Protein AF-0000000070956956 (afdb_homodimer)

Organism: NCBI:txid2509291

Solvent-accessible surface area (backbone atoms only — not comparable to full-atom values): 15746 Å² total; per-residue (Å²): 137,85,80,78,79,76,79,79,79,77,75,74,73,73,73,72,74,69,74,76,71,56,61,44,56,55,46,50,54,58,42,68,77,41,43,37,44,57,41,33,78,28,28,40,55,34,79,77,57,48,93,64,89,70,54,92,70,46,46,58,40,64,56,50,42,74,42,36,38,40,35,59,35,43,10,37,43,83,88,43,79,64,30,32,19,28,58,76,39,67,46,77,44,81,44,43,30,38,41,36,35,67,35,63,97,92,44,66,69,44,74,43,81,44,77,38,77,41,80,28,35,64,29,28,34,66,36,70,60,77,71,75,77,84,117,135,85,82,78,80,77,79,77,78,78,76,76,74,74,73,73,73,69,75,76,71,58,61,43,56,56,46,50,54,60,41,66,76,41,43,36,45,56,40,34,77,28,29,39,53,34,77,78,58,47,92,64,90,71,57,92,71,44,47,58,39,63,54,49,42,74,41,36,36,40,36,58,37,43,10,38,43,85,90,41,80,64,31,31,19,30,58,76,37,67,47,80,45,80,44,44,30,37,39,36,34,67,35,62,97,91,44,65,68,44,74,42,80,45,77,39,77,40,82,29,34,65,29,28,35,68,38,69,60,76,72,74,75,87,115

Radius of gyration: 30.21 Å; Cα contacts (8 Å, |Δi|>4): 491; chains: 2; bounding box: 53×115×100 Å

Sequence (270 aa):
MRAAHVLFLLATAAAASSAAVDPVYEHVRRLMNFRCSEPQQRAVPATQVVDRRLQTNQTLWPPVTVLRRCDGGSGCCLGNVANTCTAVATHNVTLYFDLVTPGGPGGRVKKEVINVEVQEDAACDCRPRAEPDAHMRAAHVLFLLATAAAASSAAVDPVYEHVRRLMNFRCSEPQQRAVPATQVVDRRLQTNQTLWPPVTVLRRCDGGSGCCLGNVANTCTAVATHNVTLYFDLVTPGGPGGRVKKEVINVEVQEDAACDCRPRAEPDAH

pLDDT: mean 84.99, std 18.0, range [27.94, 98.38]

Nearest PDB structures (foldseek):
  4qci-assembly1_D  TM=8.539E-01  e=2.316E-05  Homo sapiens
  3mjk-assembly1_B  TM=7.020E-01  e=2.861E-05  Homo sapiens
  3mjk-assembly3_X  TM=7.059E-01  e=2.861E-05  Homo sapiens
  3mjk-assembly1_A  TM=7.576E-01  e=6.665E-05  Homo sapiens
  3mjk-assembly3_Y  TM=6.854E-01  e=3.352E-05  Homo sapiens

Foldseek 3Di:
DDPPPPPPPPPPPPPPPPVPPPVVVVVVVVQVVFAQKWFDKDKAAPVVQAPDDDDPQKAKPPRIDIATAWWQPRGDDPPDPQWGKHFPDKDKDKDKIWIWHDDDVVDDIDIDIDITIGIGGGIIDIDGDDDPPPD/DDPPPPPPPPPPPPPPPPVPPPVVVVVVVVQVVFAQKWFDKDKAAPVVQAPDDDDPQKAKPPRIDIATAWWQPRGDDPPDPQWGKHAPDKDKDKDKIWIWHDDDVVDDIDIDIDITIGIGGGIIDIDGDPDPPPD

Secondary structure (DSSP, 8-state):
----------------------HHHHHHHHHHTTBS-S-EEEEEEHHHH--SPPPTT-EEESSEEEEEE--TTS-B--S-TTEEEEEEEEEEEEEEEEEEE--STTPPPEEEEEEEEEEEEEEEEEEE-------/----------------------HHHHHHHHHHTTBS-S-EEEEEEHHHH--SPPPTT-EEESSEEEEEE--TTS-B--S-TTEEEEEEEEEEEEEEEEEEE--STTPPPEEEEEEEEEEEEEEEEEEE-------

InterPro domains:
  IPR000072 PDGF/VEGF domain [PF00341] (54-126)
  IPR000072 PDGF/VEGF domain [PS50278] (55-131)
  IPR029034 Cystine-knot cytokine [G3DSA:2.10.90.10] (7-134)
  IPR029034 Cystine-knot cytokine [SSF57501] (28-132)

Structure (mmCIF, N/CA/C/O backbone):
data_AF-0000000070956956-model_v1
#
loop_
_entity.id
_entity.type
_entity.pdbx_description
1 polymer 'Platelet-derived growth factor (PDGF) family profile domain-containing protein'
#
loop_
_atom_site.group_PDB
_atom_site.id
_atom_site.type_symbol
_atom_site.label_atom_id
_atom_site.label_alt_id
_atom_site.label_comp_id
_atom_site.label_asym_id
_atom_si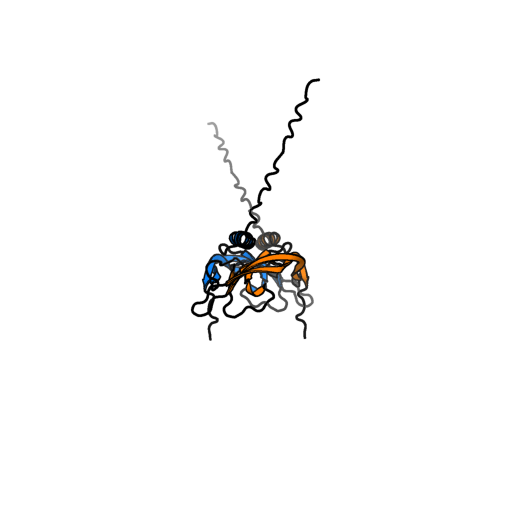te.label_entity_id
_atom_site.label_seq_id
_atom_site.pdbx_PDB_ins_code
_atom_site.Cartn_x
_atom_site.Cartn_y
_atom_site.Cartn_z
_atom_site.occupancy
_atom_site.B_iso_or_equiv
_atom_site.auth_seq_id
_atom_site.auth_comp_id
_atom_site.auth_asym_id
_atom_site.auth_atom_id
_atom_site.pdbx_PDB_model_num
ATOM 1 N N . MET A 1 1 ? 23.469 75.938 -27.766 1 35.88 1 MET A N 1
ATOM 2 C CA . MET A 1 1 ? 23.656 75.062 -26.609 1 35.88 1 MET A CA 1
ATOM 3 C C . MET A 1 1 ? 22.375 74.312 -26.25 1 35.88 1 MET A C 1
ATOM 5 O O . MET A 1 1 ? 21.453 74.938 -25.703 1 35.88 1 MET A O 1
ATOM 9 N N . ARG A 1 2 ? 21.906 73.25 -27.141 1 45.69 2 ARG A N 1
ATOM 10 C CA . ARG A 1 2 ? 20.688 72.438 -27.016 1 45.69 2 ARG A CA 1
ATOM 11 C C . ARG A 1 2 ? 20.766 71.5 -25.797 1 45.69 2 ARG A C 1
ATOM 13 O O . ARG A 1 2 ? 21.781 70.875 -25.594 1 45.69 2 ARG A O 1
ATOM 20 N N . ALA A 1 3 ? 20 71.875 -24.672 1 50.47 3 ALA A N 1
ATOM 21 C CA . ALA A 1 3 ? 19.828 71.125 -23.453 1 50.47 3 ALA A CA 1
ATOM 22 C C . ALA A 1 3 ? 19.219 69.75 -23.75 1 50.47 3 ALA A C 1
ATOM 24 O O . ALA A 1 3 ? 18.172 69.625 -24.391 1 50.47 3 ALA A O 1
ATOM 25 N N . ALA A 1 4 ? 20.141 68.688 -23.906 1 53.53 4 ALA A N 1
ATOM 26 C CA . ALA A 1 4 ? 19.75 67.312 -24.047 1 53.53 4 ALA A CA 1
ATOM 27 C C . ALA A 1 4 ? 18.969 66.812 -22.844 1 53.53 4 ALA A C 1
ATOM 29 O O . ALA A 1 4 ? 19.453 66.875 -21.703 1 53.53 4 ALA A O 1
ATOM 30 N N . HIS A 1 5 ? 17.594 67 -22.922 1 55.88 5 HIS A N 1
ATOM 31 C CA . HIS A 1 5 ? 16.75 66.375 -21.875 1 55.88 5 HIS A CA 1
ATOM 32 C C . HIS A 1 5 ? 16.953 64.875 -21.766 1 55.88 5 HIS A C 1
ATOM 34 O O . HIS A 1 5 ? 16.703 64.188 -22.734 1 55.88 5 HIS A O 1
ATOM 40 N N . VAL A 1 6 ? 17.938 64.438 -20.859 1 54.84 6 VAL A N 1
ATOM 41 C CA . VAL A 1 6 ? 18.078 63.031 -20.547 1 54.84 6 VAL A CA 1
ATOM 42 C C . VAL A 1 6 ? 16.844 62.531 -19.797 1 54.84 6 VAL A C 1
ATOM 44 O O . VAL A 1 6 ? 16.516 63.031 -18.734 1 54.84 6 VAL A O 1
ATOM 47 N N . LEU A 1 7 ? 15.844 62.031 -20.562 1 53.56 7 LEU A N 1
ATOM 48 C CA . LEU A 1 7 ? 14.695 61.375 -19.938 1 53.56 7 LEU A CA 1
ATOM 49 C C . LEU A 1 7 ? 15.125 60.156 -19.156 1 53.56 7 LEU A C 1
ATOM 51 O O . LEU A 1 7 ? 15.656 59.188 -19.719 1 53.56 7 LEU A O 1
ATOM 55 N N . PHE A 1 8 ? 15.375 60.375 -17.797 1 54.28 8 PHE A N 1
ATOM 56 C CA . PHE A 1 8 ? 15.633 59.219 -16.922 1 54.28 8 PHE A CA 1
ATOM 57 C C . PHE A 1 8 ? 14.383 58.344 -16.781 1 54.28 8 PHE A C 1
ATOM 59 O O . PHE A 1 8 ? 13.359 58.812 -16.266 1 54.28 8 PHE A O 1
ATOM 66 N N . LEU A 1 9 ? 14.266 57.344 -17.656 1 56.22 9 LEU A N 1
ATOM 67 C CA . LEU A 1 9 ? 13.211 56.344 -17.469 1 56.22 9 LEU A CA 1
ATOM 68 C C . LEU A 1 9 ? 13.43 55.562 -16.172 1 56.22 9 LEU A C 1
ATOM 70 O O . LEU A 1 9 ? 14.422 54.844 -16.031 1 56.22 9 LEU A O 1
ATOM 74 N N . LEU A 1 10 ? 12.852 56.031 -15.039 1 55.03 10 LEU A N 1
ATOM 75 C CA . LEU A 1 10 ? 12.82 55.219 -13.82 1 55.03 10 LEU A CA 1
ATOM 76 C C . LEU A 1 10 ? 11.977 53.969 -14.016 1 55.03 10 LEU A C 1
ATOM 78 O O . LEU A 1 10 ? 10.766 54.062 -14.25 1 55.03 10 LEU A O 1
ATOM 82 N N . ALA A 1 11 ? 12.562 52.875 -14.516 1 5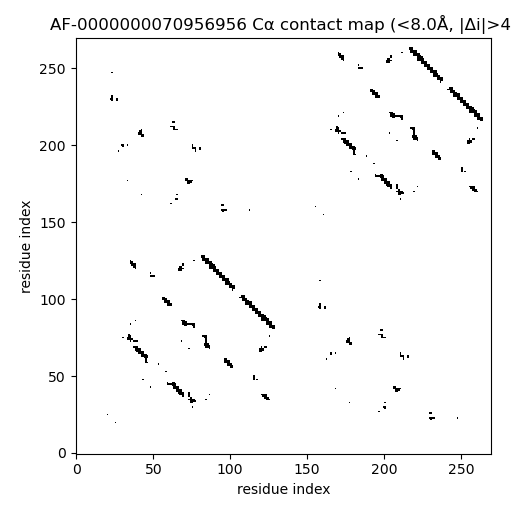4.5 11 ALA A N 1
ATOM 83 C CA . ALA A 1 11 ? 11.844 51.594 -14.5 1 54.5 11 ALA A CA 1
ATOM 84 C C . ALA A 1 11 ? 11.516 51.156 -13.07 1 54.5 11 ALA A C 1
ATOM 86 O O . ALA A 1 11 ? 12.414 50.906 -12.266 1 54.5 11 ALA A O 1
ATOM 87 N N . THR A 1 12 ? 10.43 51.594 -12.469 1 54.06 12 THR A N 1
ATOM 88 C CA . THR A 1 12 ? 9.984 51 -11.219 1 54.06 12 THR A CA 1
ATOM 89 C C . THR A 1 12 ? 9.859 49.469 -11.375 1 54.06 12 THR A C 1
ATOM 91 O O . THR A 1 12 ? 9.227 49 -12.32 1 54.06 12 THR A O 1
ATOM 94 N N . ALA A 1 13 ? 10.891 48.688 -11.086 1 50.59 13 ALA A N 1
ATOM 95 C CA . ALA A 1 13 ? 10.664 47.25 -10.969 1 50.59 13 ALA A CA 1
ATOM 96 C C . ALA A 1 13 ? 9.547 46.938 -9.977 1 50.59 13 ALA A C 1
ATOM 98 O O . ALA A 1 13 ? 9.609 47.375 -8.82 1 50.59 13 ALA A O 1
ATOM 99 N N . ALA A 1 14 ? 8.281 46.906 -10.383 1 49.72 14 ALA A N 1
ATOM 100 C CA . ALA A 1 14 ? 7.262 46.344 -9.492 1 49.72 14 ALA A CA 1
ATOM 101 C C . ALA A 1 14 ? 7.77 45.094 -8.797 1 49.72 14 ALA A C 1
ATOM 103 O O . ALA A 1 14 ? 8.211 44.125 -9.453 1 49.72 14 ALA A O 1
ATOM 104 N N . ALA A 1 15 ? 8.32 45.156 -7.578 1 52.09 15 ALA A N 1
ATOM 105 C CA . ALA A 1 15 ? 8.5 43.938 -6.801 1 52.09 15 ALA A CA 1
ATOM 106 C C . ALA A 1 15 ? 7.238 43.062 -6.832 1 52.09 15 ALA A C 1
ATOM 108 O O . ALA A 1 15 ? 6.148 43.531 -6.508 1 52.09 15 ALA A O 1
ATOM 109 N N . ALA A 1 16 ? 6.98 42.281 -7.879 1 48.03 16 ALA A N 1
ATOM 110 C CA . ALA A 1 16 ? 5.91 41.281 -7.75 1 48.03 16 ALA A CA 1
ATOM 111 C C . ALA A 1 16 ? 5.871 40.688 -6.34 1 48.03 16 ALA A C 1
ATOM 113 O O . ALA A 1 16 ? 6.891 40.219 -5.832 1 48.03 16 ALA A O 1
ATOM 114 N N . SER A 1 17 ? 5.238 41.375 -5.395 1 48.19 17 SER A N 1
ATOM 115 C CA . SER A 1 17 ? 4.961 40.656 -4.141 1 48.19 17 SER A CA 1
ATOM 116 C C . SER A 1 17 ? 4.594 39.219 -4.391 1 48.19 17 SER A C 1
ATOM 118 O O . SER A 1 17 ? 3.576 38.906 -5.023 1 48.19 17 SER A O 1
ATOM 120 N N . SER A 1 18 ? 5.398 38.344 -4.875 1 49.59 18 SER A N 1
ATOM 121 C CA . SER A 1 18 ? 5.047 36.938 -4.906 1 49.59 18 SER A CA 1
ATOM 122 C C . SER A 1 18 ? 4.184 36.562 -3.707 1 49.59 18 SER A C 1
ATOM 124 O O . SER A 1 18 ? 4.641 36.625 -2.562 1 49.59 18 SER A O 1
ATOM 126 N N . ALA A 1 19 ? 3.02 36.969 -3.533 1 53.44 19 ALA A N 1
ATOM 127 C CA . ALA A 1 19 ? 2.115 36.531 -2.475 1 53.44 19 ALA A CA 1
ATOM 128 C C . ALA A 1 19 ? 2.484 35.156 -1.981 1 53.44 19 ALA A C 1
ATOM 130 O O . ALA A 1 19 ? 2.607 34.219 -2.777 1 53.44 19 ALA A O 1
ATOM 131 N N . ALA A 1 20 ? 3.471 34.906 -1.091 1 62.97 20 ALA A N 1
ATOM 132 C CA . ALA A 1 20 ? 4.023 33.688 -0.522 1 62.97 20 ALA A CA 1
ATOM 133 C C . ALA A 1 20 ? 2.924 32.656 -0.255 1 62.97 20 ALA A C 1
ATOM 135 O O . ALA A 1 20 ? 1.935 32.969 0.417 1 62.97 20 ALA A O 1
ATOM 136 N N . VAL A 1 21 ? 2.477 31.891 -1.219 1 73.88 21 VAL A N 1
ATOM 137 C CA . VAL A 1 21 ? 1.505 30.812 -1.076 1 73.88 21 VAL A CA 1
ATOM 138 C C . VAL A 1 21 ? 1.692 30.109 0.274 1 73.88 21 VAL A C 1
ATOM 140 O O . VAL A 1 21 ? 2.822 29.844 0.689 1 73.88 21 VAL A O 1
ATOM 143 N N . ASP A 1 22 ? 0.681 30.141 1.15 1 90.38 22 ASP A N 1
ATOM 144 C CA . ASP A 1 22 ? 0.629 29.422 2.418 1 90.38 22 ASP A CA 1
ATOM 145 C C . ASP A 1 22 ? 1.129 28 2.256 1 90.38 22 ASP A C 1
ATOM 147 O O . ASP A 1 22 ? 0.53 27.203 1.528 1 90.38 22 ASP A O 1
ATOM 151 N N . PRO A 1 23 ? 2.387 27.719 2.715 1 94.44 23 PRO A N 1
ATOM 152 C CA . PRO A 1 23 ? 2.975 26.391 2.539 1 94.44 23 PRO A CA 1
ATOM 153 C C . PRO A 1 23 ? 2.035 25.266 2.975 1 94.44 23 PRO A C 1
ATOM 155 O O . PRO A 1 23 ? 2.094 24.156 2.43 1 94.44 23 PRO A O 1
ATOM 158 N N . VAL A 1 24 ? 1.183 25.484 3.939 1 96.19 24 VAL A N 1
ATOM 159 C CA . VAL A 1 24 ? 0.225 24.469 4.371 1 96.19 24 VAL A CA 1
ATOM 160 C C . VAL A 1 24 ? -0.817 24.25 3.279 1 96.19 24 VAL A C 1
ATOM 162 O O . VAL A 1 24 ? -1.238 23.109 3.039 1 96.19 24 VAL A O 1
ATOM 165 N N . TYR A 1 25 ? -1.233 25.312 2.668 1 94.5 25 TYR A N 1
ATOM 166 C CA . TYR A 1 25 ? -2.189 25.203 1.572 1 94.5 25 TYR A CA 1
ATOM 167 C C . TYR A 1 25 ? -1.622 24.359 0.439 1 94.5 25 TYR A C 1
ATOM 169 O O . TYR A 1 25 ? -2.324 23.516 -0.133 1 94.5 25 TYR A O 1
ATOM 177 N N . GLU A 1 26 ? -0.439 24.562 0.108 1 94.56 26 GLU A N 1
ATOM 178 C CA . GLU A 1 26 ? 0.203 23.766 -0.93 1 94.56 26 GLU A CA 1
ATOM 179 C C . GLU A 1 26 ? 0.252 22.281 -0.539 1 94.56 26 GLU A C 1
ATOM 181 O O . GLU A 1 26 ? 0.035 21.406 -1.378 1 94.56 26 GLU A O 1
ATOM 186 N N . HIS A 1 27 ? 0.544 22.062 0.685 1 95.94 27 HIS A N 1
ATOM 187 C CA . HIS A 1 27 ? 0.539 20.688 1.193 1 95.94 27 HIS A CA 1
ATOM 188 C C . HIS A 1 27 ? -0.837 20.047 1.039 1 95.94 27 HIS A C 1
ATOM 190 O O . HIS A 1 27 ? -0.954 18.938 0.523 1 95.94 27 HIS A O 1
ATOM 196 N N . VAL A 1 28 ? -1.874 20.734 1.374 1 95.12 28 VAL A N 1
ATOM 197 C CA . VAL A 1 28 ? -3.242 20.234 1.299 1 95.12 28 VAL A CA 1
ATOM 198 C C . VAL A 1 28 ? -3.609 19.953 -0.156 1 95.12 28 VAL A C 1
ATOM 200 O O . VAL A 1 28 ? -4.258 18.953 -0.457 1 95.12 28 VAL A O 1
ATOM 203 N N . ARG A 1 29 ? -3.152 20.781 -1 1 94.06 29 ARG A N 1
ATOM 204 C CA . ARG A 1 29 ? -3.426 20.594 -2.42 1 94.06 29 ARG A CA 1
ATOM 205 C C . ARG A 1 29 ? -2.836 19.281 -2.916 1 94.06 29 ARG A C 1
ATOM 207 O O . ARG A 1 29 ? -3.477 18.562 -3.686 1 94.06 29 ARG A O 1
ATOM 214 N N . ARG A 1 30 ? -1.691 18.938 -2.479 1 92.81 30 ARG A N 1
ATOM 215 C CA . ARG A 1 30 ? -1.061 17.672 -2.834 1 92.81 30 ARG A CA 1
ATOM 216 C C . ARG A 1 30 ? -1.879 16.5 -2.324 1 92.81 30 ARG A C 1
ATOM 218 O O . ARG A 1 30 ? -2.047 15.5 -3.031 1 92.81 30 ARG A O 1
ATOM 225 N N . LEU A 1 31 ? -2.424 16.672 -1.163 1 95.81 31 LEU A N 1
ATOM 226 C CA . LEU A 1 31 ? -3.197 15.602 -0.553 1 95.81 31 LEU A CA 1
ATOM 227 C C . LEU A 1 31 ? -4.516 15.391 -1.291 1 95.81 31 LEU A C 1
ATOM 229 O O . LEU A 1 31 ? -5.023 14.273 -1.361 1 95.81 31 LEU A O 1
ATOM 233 N N . MET A 1 32 ? -5.027 16.5 -1.819 1 94.81 32 MET A N 1
ATOM 234 C CA . MET A 1 32 ? -6.305 16.438 -2.529 1 94.81 32 MET A CA 1
ATOM 235 C C . MET A 1 32 ? -6.199 15.531 -3.752 1 94.81 32 MET A C 1
ATOM 237 O O . MET A 1 32 ? -7.207 15 -4.219 1 94.81 32 MET A O 1
ATOM 241 N N . ASN A 1 33 ? -5.004 15.305 -4.203 1 94.88 33 ASN A N 1
ATOM 242 C CA . ASN A 1 33 ? -4.77 14.453 -5.359 1 94.88 33 ASN A CA 1
ATOM 243 C C . ASN A 1 33 ? -4.59 12.992 -4.953 1 94.88 33 ASN A C 1
ATOM 245 O O . ASN A 1 33 ? -4.418 12.125 -5.809 1 94.88 33 ASN A O 1
ATOM 249 N N . PHE A 1 34 ? -4.625 12.727 -3.627 1 97.31 34 PHE A N 1
ATOM 250 C CA . PHE A 1 34 ? -4.465 11.375 -3.123 1 97.31 34 PHE A CA 1
ATOM 251 C C . PHE A 1 34 ? -5.512 11.062 -2.061 1 97.31 34 PHE A C 1
ATOM 253 O O . PHE A 1 34 ? -5.18 10.539 -0.991 1 97.31 34 PHE A O 1
ATOM 260 N N . ARG A 1 35 ? -6.695 11.461 -2.344 1 96.31 35 ARG A N 1
ATOM 261 C CA . ARG A 1 35 ? -7.82 11.148 -1.471 1 96.31 35 ARG A CA 1
ATOM 262 C C . ARG A 1 35 ? -8.258 9.695 -1.626 1 96.31 35 ARG A C 1
ATOM 264 O O . ARG A 1 35 ? -8.031 9.086 -2.674 1 96.31 35 ARG A O 1
ATOM 271 N N . CYS A 1 36 ? -8.859 9.18 -0.625 1 97.31 36 CYS A N 1
ATOM 272 C CA . CYS A 1 36 ? -9.422 7.832 -0.648 1 97.31 36 CYS A CA 1
ATOM 273 C C . CYS A 1 36 ? -10.578 7.742 -1.636 1 97.31 36 CYS A C 1
ATOM 275 O O . CYS A 1 36 ? -11.625 8.375 -1.438 1 97.31 36 CYS A O 1
ATOM 277 N N . SER A 1 37 ? -10.391 6.988 -2.709 1 94.5 37 SER A N 1
ATOM 278 C CA . SER A 1 37 ? -11.445 6.812 -3.701 1 94.5 37 SER A CA 1
ATOM 279 C C . SER A 1 37 ? -11.336 5.457 -4.395 1 94.5 37 SER A C 1
ATOM 281 O O . SER A 1 37 ? -12.281 4.66 -4.363 1 94.5 37 SER A O 1
ATOM 283 N N . GLU A 1 38 ? -10.133 5.184 -4.922 1 96.5 38 GLU A N 1
ATOM 284 C CA . GLU A 1 38 ? -9.922 3.957 -5.684 1 96.5 38 GLU A CA 1
ATOM 285 C C . GLU A 1 38 ? -8.945 3.023 -4.969 1 96.5 38 GLU A C 1
ATOM 287 O O . GLU A 1 38 ? -8.016 3.479 -4.305 1 96.5 38 GLU A O 1
ATOM 292 N N . PRO A 1 39 ? -9.211 1.72 -5.188 1 98.38 39 PRO A N 1
ATOM 293 C CA . PRO A 1 39 ? -8.227 0.781 -4.633 1 98.38 39 PRO A CA 1
ATOM 294 C C . PRO A 1 39 ? -6.848 0.932 -5.262 1 98.38 39 PRO A C 1
ATOM 296 O O . PRO A 1 39 ? -6.723 1.418 -6.387 1 98.38 39 PRO A O 1
ATOM 299 N N . GLN A 1 40 ? -5.867 0.585 -4.527 1 97.88 40 GLN A N 1
ATOM 300 C CA . GLN A 1 40 ? -4.492 0.583 -5.023 1 97.88 40 GLN A CA 1
ATOM 301 C C . GLN A 1 40 ? -4 -0.84 -5.27 1 97.88 40 GLN A C 1
ATOM 303 O O . GLN A 1 40 ? -4.395 -1.771 -4.562 1 97.88 40 GLN A O 1
ATOM 308 N N . GLN A 1 41 ? -3.123 -0.966 -6.281 1 97.56 41 GLN A N 1
ATOM 309 C CA . GLN A 1 41 ? -2.475 -2.256 -6.492 1 97.56 41 GLN A CA 1
ATOM 310 C C . GLN A 1 41 ? -1.515 -2.584 -5.355 1 97.56 41 GLN A C 1
ATOM 312 O O . GLN A 1 41 ? -0.767 -1.717 -4.895 1 97.56 41 GLN A O 1
ATOM 317 N N . ARG A 1 42 ? -1.601 -3.809 -4.848 1 97.88 42 ARG A N 1
ATOM 318 C CA . ARG A 1 42 ? -0.717 -4.324 -3.807 1 97.88 42 ARG A CA 1
ATOM 319 C C . ARG A 1 42 ? -0.177 -5.703 -4.18 1 97.88 42 ARG A C 1
ATOM 321 O O . ARG A 1 42 ? -0.926 -6.562 -4.645 1 97.88 42 ARG A O 1
ATOM 328 N N . ALA A 1 43 ? 1.069 -5.816 -4.012 1 97.06 43 ALA A N 1
ATOM 329 C CA . ALA A 1 43 ? 1.644 -7.156 -4.125 1 97.06 43 ALA A CA 1
ATOM 330 C C . ALA A 1 43 ? 1.271 -8.016 -2.922 1 97.06 43 ALA A C 1
ATOM 332 O O . ALA A 1 43 ? 1.402 -7.582 -1.776 1 97.06 43 ALA A O 1
ATOM 333 N N . VAL A 1 44 ? 0.881 -9.219 -3.172 1 96.12 44 VAL A N 1
ATOM 334 C CA . VAL A 1 44 ? 0.452 -10.156 -2.135 1 96.12 44 VAL A CA 1
ATOM 335 C C . VAL A 1 44 ? 1.088 -11.523 -2.373 1 96.12 44 VAL A C 1
ATOM 337 O O . VAL A 1 44 ? 1.02 -12.062 -3.48 1 96.12 44 VAL A O 1
ATOM 340 N N . PRO A 1 45 ? 1.719 -12.039 -1.297 1 94.25 45 PRO A N 1
ATOM 341 C CA . PRO A 1 45 ? 2.26 -13.391 -1.479 1 94.25 45 PRO A CA 1
ATOM 342 C C . PRO A 1 45 ? 1.196 -14.398 -1.91 1 94.25 45 PRO A C 1
ATOM 344 O O . PRO A 1 45 ? 0.09 -14.406 -1.364 1 94.25 45 PRO A O 1
ATOM 347 N N . ALA A 1 46 ? 1.533 -15.234 -2.828 1 95.31 46 ALA A N 1
ATOM 348 C CA . ALA A 1 46 ? 0.608 -16.25 -3.342 1 95.31 46 ALA A CA 1
ATOM 349 C C . ALA A 1 46 ? 0.099 -17.141 -2.219 1 95.31 46 ALA A C 1
ATOM 351 O O . ALA A 1 46 ? -1.064 -17.547 -2.219 1 95.31 46 ALA A O 1
ATOM 352 N N . THR A 1 47 ? 0.938 -17.375 -1.238 1 93 47 THR A N 1
ATOM 353 C CA . THR A 1 47 ? 0.579 -18.281 -0.149 1 93 47 THR A CA 1
ATOM 354 C C . THR A 1 47 ? -0.551 -17.688 0.69 1 93 47 THR A C 1
ATOM 356 O O . THR A 1 47 ? -1.243 -18.406 1.407 1 93 47 THR A O 1
ATOM 359 N N . GLN A 1 48 ? -0.714 -16.438 0.615 1 93.12 48 GLN A N 1
ATOM 360 C CA . GLN A 1 48 ? -1.759 -15.773 1.394 1 93.12 48 GLN A CA 1
ATOM 361 C C . GLN A 1 48 ? -3.109 -15.859 0.686 1 93.12 48 GLN A C 1
ATOM 363 O O . GLN A 1 48 ? -4.152 -15.617 1.296 1 93.12 48 GLN A O 1
ATOM 368 N N . VAL A 1 49 ? -3.086 -16.141 -0.592 1 94.69 49 VAL A N 1
ATOM 369 C CA . VAL A 1 49 ? -4.355 -16.078 -1.312 1 94.69 49 VAL A CA 1
ATOM 370 C C . VAL A 1 49 ? -4.82 -17.5 -1.639 1 94.69 49 VAL A C 1
ATOM 372 O O . VAL A 1 49 ? -5.996 -17.719 -1.947 1 94.69 49 VAL A O 1
ATOM 375 N N . VAL A 1 50 ? -3.975 -18.438 -1.567 1 92.56 50 VAL A N 1
ATOM 376 C CA . VAL A 1 50 ? -4.348 -19.812 -1.857 1 92.56 50 VAL A CA 1
ATOM 377 C C . VAL A 1 50 ? -5.074 -20.422 -0.658 1 92.56 50 VAL A C 1
ATOM 379 O O . VAL A 1 50 ? -4.598 -20.328 0.476 1 92.56 50 VAL A O 1
ATOM 382 N N . ASP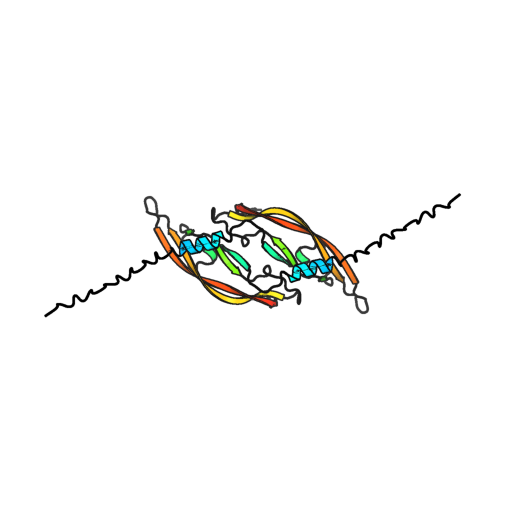 A 1 51 ? -6.27 -20.969 -0.834 1 82.25 51 ASP A N 1
ATOM 383 C CA . ASP A 1 51 ? -7.203 -21.422 0.193 1 82.25 51 ASP A CA 1
ATOM 384 C C . ASP A 1 51 ? -6.84 -22.828 0.685 1 82.25 51 ASP A C 1
ATOM 386 O O . ASP A 1 51 ? -7.594 -23.438 1.449 1 82.25 51 ASP A O 1
ATOM 390 N N . ARG A 1 52 ? -5.773 -23.406 0.306 1 78.88 52 ARG A N 1
ATOM 391 C CA . ARG A 1 52 ? -5.422 -24.75 0.771 1 78.88 52 ARG A CA 1
ATOM 392 C C . ARG A 1 52 ? -4.047 -24.75 1.436 1 78.88 52 ARG A C 1
ATOM 394 O O . ARG A 1 52 ? -3.24 -23.844 1.209 1 78.88 52 ARG A O 1
ATOM 401 N N . ARG A 1 53 ? -3.936 -25.688 2.414 1 83.88 53 ARG A N 1
ATOM 402 C CA . ARG A 1 53 ? -2.635 -25.906 3.041 1 83.88 53 ARG A CA 1
ATOM 403 C C . ARG A 1 53 ? -1.652 -26.547 2.068 1 83.88 53 ARG A C 1
ATOM 405 O O . ARG A 1 53 ? -1.964 -27.562 1.449 1 83.88 53 ARG A O 1
ATOM 412 N N . LEU A 1 54 ? -0.593 -25.859 1.874 1 86.88 54 LEU A N 1
ATOM 413 C CA . LEU A 1 54 ? 0.466 -26.391 1.023 1 86.88 54 LEU A CA 1
ATOM 414 C C . LEU A 1 54 ? 1.418 -27.266 1.828 1 86.88 54 LEU A C 1
ATOM 416 O O . LEU A 1 54 ? 1.723 -26.969 2.984 1 86.88 54 LEU A O 1
ATOM 420 N N . GLN A 1 55 ? 1.771 -28.328 1.23 1 85.31 55 GLN A N 1
ATOM 421 C CA . GLN A 1 55 ? 2.85 -29.109 1.835 1 85.31 55 GLN A CA 1
ATOM 422 C C . GLN A 1 55 ? 4.152 -28.312 1.858 1 85.31 55 GLN A C 1
ATOM 424 O O . GLN A 1 55 ? 4.328 -27.375 1.074 1 85.31 55 GLN A O 1
ATOM 429 N N . THR A 1 56 ? 5.012 -28.641 2.832 1 83.38 56 THR A N 1
ATOM 430 C CA . THR A 1 56 ? 6.242 -27.875 3.061 1 83.38 56 THR A CA 1
ATOM 431 C C . THR A 1 56 ? 7.102 -27.844 1.801 1 83.38 56 THR A C 1
ATOM 433 O O . THR A 1 56 ? 7.805 -26.875 1.546 1 83.38 56 THR A O 1
ATOM 436 N N . ASN A 1 57 ? 7.008 -28.922 0.974 1 86.88 57 ASN A N 1
ATOM 437 C CA . ASN A 1 57 ? 7.883 -29 -0.189 1 86.88 57 ASN A CA 1
ATOM 438 C C . ASN A 1 57 ? 7.211 -28.453 -1.441 1 86.88 57 ASN A C 1
ATOM 440 O O . ASN A 1 57 ? 7.801 -28.453 -2.523 1 86.88 57 ASN A O 1
ATOM 444 N N . GLN A 1 58 ? 5.945 -28.047 -1.293 1 91.06 58 GLN A N 1
ATOM 445 C CA . GLN A 1 58 ? 5.238 -27.5 -2.445 1 91.06 58 GLN A CA 1
ATOM 446 C C . GLN A 1 58 ? 5.484 -26 -2.582 1 91.06 58 GLN A C 1
ATOM 448 O O . GLN A 1 58 ? 5.559 -25.281 -1.58 1 91.06 58 GLN A O 1
ATOM 453 N N . THR A 1 59 ? 5.594 -25.578 -3.871 1 91.06 59 THR A N 1
ATOM 454 C CA . THR A 1 59 ? 5.766 -24.156 -4.145 1 91.06 59 THR A CA 1
ATOM 455 C C . THR A 1 59 ? 4.762 -23.688 -5.191 1 91.06 59 THR A C 1
ATOM 457 O O . THR A 1 59 ? 4.25 -24.484 -5.973 1 91.06 59 THR A O 1
ATOM 460 N N . LEU A 1 60 ? 4.539 -22.438 -5.16 1 94.06 60 LEU A N 1
ATOM 461 C CA . LEU A 1 60 ? 3.645 -21.812 -6.129 1 94.06 60 LEU A CA 1
ATOM 462 C C . LEU A 1 60 ? 4.422 -20.922 -7.09 1 94.06 60 LEU A C 1
ATOM 464 O O . LEU A 1 60 ? 5.363 -20.234 -6.684 1 94.06 60 LEU A O 1
ATOM 468 N N . TRP A 1 61 ? 3.906 -20.984 -8.312 1 93.44 61 TRP A N 1
ATOM 469 C CA . TRP A 1 61 ? 4.387 -20.016 -9.289 1 93.44 61 TRP A CA 1
ATOM 470 C C . TRP A 1 61 ? 3.217 -19.328 -10 1 93.44 61 TRP A C 1
ATOM 472 O O . TRP A 1 61 ? 2.365 -20.016 -10.586 1 93.44 61 TRP A O 1
ATOM 482 N N . PRO A 1 62 ? 3.195 -18.016 -10.156 1 95.06 62 PRO A N 1
ATOM 483 C CA . PRO A 1 62 ? 4.113 -17.062 -9.516 1 95.06 62 PRO A CA 1
ATOM 484 C C . PRO A 1 62 ? 3.971 -17.047 -8 1 95.06 62 PRO A C 1
ATOM 486 O O . PRO A 1 62 ? 2.914 -17.391 -7.469 1 95.06 62 PRO A O 1
ATOM 489 N N . PRO A 1 63 ? 5.113 -16.625 -7.277 1 93.56 63 PRO A N 1
ATOM 490 C CA . PRO A 1 63 ? 5.086 -16.656 -5.812 1 93.56 63 PRO A CA 1
ATOM 491 C C . PRO A 1 63 ? 4.375 -15.438 -5.219 1 93.56 63 PRO A C 1
ATOM 493 O O . PRO A 1 63 ? 4.195 -15.352 -4 1 93.56 63 PRO A O 1
ATOM 496 N N . VAL A 1 64 ? 4.082 -14.531 -6.039 1 95.69 64 VAL A N 1
ATOM 497 C CA . VAL A 1 64 ? 3.408 -13.297 -5.648 1 95.69 64 VAL A CA 1
ATOM 498 C C . VAL A 1 64 ? 2.299 -12.977 -6.648 1 95.69 64 VAL A C 1
ATOM 500 O O . VAL A 1 64 ? 2.338 -13.422 -7.797 1 95.69 64 VAL A O 1
ATOM 503 N N . THR A 1 65 ? 1.326 -12.281 -6.195 1 96.31 65 THR A N 1
ATOM 504 C CA . THR A 1 65 ? 0.276 -11.766 -7.066 1 96.31 65 THR A CA 1
ATOM 505 C C . THR A 1 65 ? -0.012 -10.297 -6.762 1 96.31 65 THR A C 1
ATOM 507 O O . THR A 1 65 ? 0.575 -9.727 -5.844 1 96.31 65 THR A O 1
ATOM 510 N N . VAL A 1 66 ? -0.811 -9.695 -7.625 1 97.19 66 VAL A N 1
ATOM 511 C CA . VAL A 1 66 ? -1.184 -8.297 -7.434 1 97.19 66 VAL A CA 1
ATOM 512 C C .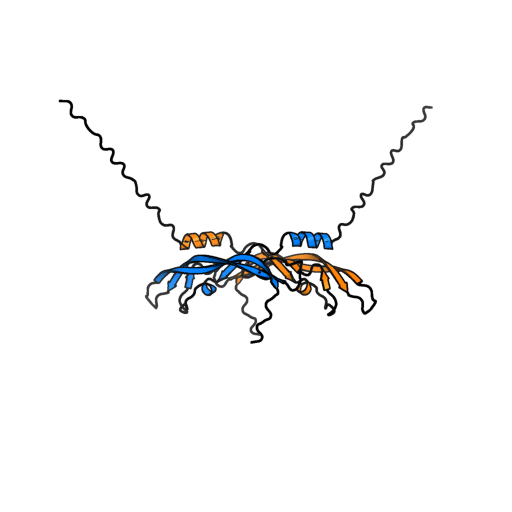 VAL A 1 66 ? -2.703 -8.172 -7.336 1 97.19 66 VAL A C 1
ATOM 514 O O . VAL A 1 66 ? -3.432 -8.727 -8.164 1 97.19 66 VAL A O 1
ATOM 517 N N . LEU A 1 67 ? -3.123 -7.551 -6.281 1 97.81 67 LEU A N 1
ATOM 518 C CA . LEU A 1 67 ? -4.547 -7.332 -6.059 1 97.81 67 LEU A CA 1
ATOM 519 C C . LEU A 1 67 ? -4.84 -5.859 -5.797 1 97.81 67 LEU A C 1
ATOM 521 O O . LEU A 1 67 ? -3.986 -5.137 -5.273 1 97.81 67 LEU A O 1
ATOM 525 N N . ARG A 1 68 ? -6.035 -5.422 -6.184 1 98.19 68 ARG A N 1
ATOM 526 C CA . ARG A 1 68 ? -6.516 -4.102 -5.797 1 98.19 68 ARG A CA 1
ATOM 527 C C . ARG A 1 68 ? -7.027 -4.102 -4.359 1 98.19 68 ARG A C 1
ATOM 529 O O . ARG A 1 68 ? -7.871 -4.922 -3.996 1 98.19 68 ARG A O 1
ATOM 536 N N . ARG A 1 69 ? -6.516 -3.131 -3.539 1 98.25 69 ARG A N 1
ATOM 537 C CA . ARG A 1 69 ? -6.871 -3.109 -2.123 1 98.25 69 ARG A CA 1
ATOM 538 C C . ARG A 1 69 ? -7.109 -1.685 -1.64 1 98.25 69 ARG A C 1
ATOM 540 O O . ARG A 1 69 ? -6.531 -0.736 -2.174 1 98.25 69 ARG A O 1
ATOM 547 N N . CYS A 1 70 ? -7.98 -1.603 -0.712 1 98.38 70 CYS A N 1
ATOM 548 C CA . CYS A 1 70 ? -8.188 -0.39 0.073 1 98.38 70 CYS A CA 1
ATOM 549 C C . CYS A 1 70 ? -7.668 -0.569 1.495 1 98.38 70 CYS A C 1
ATOM 551 O O . CYS A 1 70 ? -8.07 -1.499 2.195 1 98.38 70 CYS A O 1
ATOM 553 N N . ASP A 1 71 ? -6.762 0.252 1.879 1 96.19 71 ASP A N 1
ATOM 554 C CA . ASP A 1 71 ? -6.277 0.23 3.256 1 96.19 71 ASP A CA 1
ATOM 555 C C . ASP A 1 71 ? -5.883 1.63 3.723 1 96.19 71 ASP A C 1
ATOM 557 O O . ASP A 1 71 ? -6.109 2.613 3.014 1 96.19 71 ASP A O 1
ATOM 561 N N . GLY A 1 72 ? -5.453 1.785 4.895 1 94.5 72 GLY A N 1
ATOM 562 C CA . GLY A 1 72 ? -5.137 3.076 5.484 1 94.5 72 GLY A CA 1
ATOM 563 C C . GLY A 1 72 ? -4.148 3.881 4.66 1 94.5 72 GLY A C 1
ATOM 564 O O . GLY A 1 72 ? -4.102 5.109 4.762 1 94.5 72 GLY A O 1
ATOM 565 N N . GLY A 1 73 ? -3.391 3.217 3.867 1 96.62 73 GLY A N 1
ATOM 566 C CA . GLY A 1 73 ? -2.393 3.885 3.045 1 96.62 73 GLY A CA 1
ATOM 567 C C . GLY A 1 73 ? -2.881 4.184 1.641 1 96.62 73 GLY A C 1
ATOM 568 O O . GLY A 1 73 ? -2.193 4.852 0.867 1 96.62 73 GLY A O 1
ATOM 569 N N . SER A 1 74 ? -4.082 3.77 1.314 1 97.5 74 SER A N 1
ATOM 570 C CA . SER A 1 74 ? -4.539 3.828 -0.071 1 97.5 74 SER A CA 1
ATOM 571 C C . SER A 1 74 ? -5.098 5.207 -0.41 1 97.5 74 SER A C 1
ATOM 573 O O . SER A 1 74 ? -5.41 5.484 -1.569 1 97.5 74 SER A O 1
ATOM 575 N N . GLY A 1 75 ? -5.258 6.074 0.576 1 97.12 75 GLY A N 1
ATOM 576 C CA . GLY A 1 75 ? -5.742 7.422 0.337 1 97.12 75 GLY A CA 1
ATOM 577 C C . GLY A 1 75 ? -6.008 8.195 1.614 1 97.12 75 GLY A C 1
ATOM 578 O O . GLY A 1 75 ? -6.109 7.605 2.693 1 97.12 75 GLY A O 1
ATOM 579 N N . CYS A 1 76 ? -6.098 9.461 1.495 1 96.81 76 CYS A N 1
ATOM 580 C CA . CYS A 1 76 ? -6.289 10.336 2.646 1 96.81 76 CYS A CA 1
ATOM 581 C C . CYS A 1 76 ? -7.77 10.586 2.898 1 96.81 76 CYS A C 1
ATOM 583 O O . CYS A 1 76 ? -8.531 10.82 1.959 1 96.81 76 CYS A O 1
ATOM 585 N N . CYS A 1 77 ? -8.133 10.484 4.094 1 95.38 77 CYS A N 1
ATOM 586 C CA . CYS A 1 77 ? -9.43 10.945 4.578 1 95.38 77 CYS A CA 1
ATOM 587 C C . CYS A 1 77 ? -9.305 12.273 5.312 1 95.38 77 CYS A C 1
ATOM 589 O O . CYS A 1 77 ? -9.094 12.297 6.527 1 95.38 77 CYS A O 1
ATOM 591 N N . LEU A 1 78 ? -9.477 13.383 4.641 1 91.06 78 LEU A N 1
ATOM 592 C CA . LEU A 1 78 ? -9.164 14.703 5.172 1 91.06 78 LEU A CA 1
ATOM 593 C C . LEU A 1 78 ? -10.328 15.258 5.98 1 91.06 78 LEU A C 1
ATOM 595 O O . LEU A 1 78 ? -10.148 16.125 6.832 1 91.06 78 LEU A O 1
ATOM 599 N N . GLY A 1 79 ? -11.516 14.75 5.781 1 83.12 79 GLY A N 1
ATOM 600 C CA . GLY A 1 79 ? -12.711 15.305 6.402 1 83.12 79 GLY A CA 1
ATOM 601 C C . GLY A 1 79 ? -12.844 14.938 7.871 1 83.12 79 GLY A C 1
ATOM 602 O O . GLY A 1 79 ? -13.266 15.758 8.688 1 83.12 79 GLY A O 1
ATOM 603 N N . ASN A 1 80 ? -12.531 13.758 8.203 1 83 80 ASN A N 1
ATOM 604 C CA . ASN A 1 80 ? -12.633 13.242 9.562 1 83 80 ASN A CA 1
ATOM 605 C C . ASN A 1 80 ? -11.445 12.352 9.922 1 83 80 ASN A C 1
ATOM 607 O O . ASN A 1 80 ? -11.305 11.25 9.391 1 83 80 ASN A O 1
ATOM 611 N N . VAL A 1 81 ? -10.711 12.758 10.938 1 81.94 81 VAL A N 1
ATOM 612 C CA . VAL A 1 81 ? -9.477 12.086 11.32 1 81.94 81 VAL A CA 1
ATOM 613 C C . VAL A 1 81 ? -9.789 10.68 11.836 1 81.94 81 VAL A C 1
ATOM 615 O O . VAL A 1 81 ? -8.914 9.805 11.852 1 81.94 81 VAL A O 1
ATOM 618 N N . ALA A 1 82 ? -10.93 10.5 12.266 1 88.12 82 ALA A N 1
ATOM 619 C CA . ALA A 1 82 ? -11.32 9.203 12.82 1 88.12 82 ALA A CA 1
ATOM 620 C C . ALA A 1 82 ? -11.578 8.188 11.711 1 88.12 82 ALA A C 1
ATOM 622 O O . ALA A 1 82 ? -11.672 6.984 11.977 1 88.12 82 ALA A O 1
ATOM 623 N N . ASN A 1 83 ? -11.664 8.695 10.523 1 94.06 83 ASN A N 1
ATOM 624 C CA . ASN A 1 83 ? -11.938 7.809 9.398 1 94.06 83 ASN A CA 1
ATOM 625 C C . ASN A 1 83 ? -10.656 7.211 8.828 1 94.06 83 ASN A C 1
ATOM 627 O O . ASN A 1 83 ? -9.578 7.777 8.992 1 94.06 83 ASN A O 1
ATOM 631 N N . THR A 1 84 ? -10.773 6.105 8.258 1 95.62 84 THR A N 1
ATOM 632 C CA . THR A 1 84 ? -9.703 5.449 7.516 1 95.62 84 THR A CA 1
ATOM 633 C C . THR A 1 84 ? -10.211 4.953 6.164 1 95.62 84 THR A C 1
ATOM 635 O O . THR A 1 84 ? -11.406 4.711 5.996 1 95.62 84 THR A O 1
ATOM 638 N N . CYS A 1 85 ? -9.359 4.953 5.188 1 97.44 85 CYS A N 1
ATOM 639 C CA . CYS A 1 85 ? -9.711 4.453 3.861 1 97.44 85 CYS A CA 1
ATOM 640 C C . CYS A 1 85 ? -9.984 2.957 3.896 1 97.44 85 CYS A C 1
ATOM 642 O O . CYS A 1 85 ? -9.141 2.176 4.336 1 97.44 85 CYS A O 1
ATOM 644 N N . THR A 1 86 ? -11.148 2.557 3.508 1 97.81 86 THR A N 1
ATOM 645 C CA . THR A 1 86 ? -11.539 1.156 3.617 1 97.81 86 THR A CA 1
ATOM 646 C C . THR A 1 86 ? -12.383 0.736 2.416 1 97.81 86 THR A C 1
ATOM 648 O O . THR A 1 86 ? -12.977 1.581 1.741 1 97.81 86 THR A O 1
ATOM 651 N N . ALA A 1 87 ? -12.375 -0.578 2.143 1 97.88 87 ALA A N 1
ATOM 652 C CA . ALA A 1 87 ? -13.141 -1.112 1.018 1 97.88 87 ALA A CA 1
ATOM 653 C C . ALA A 1 87 ? -14.641 -1.029 1.282 1 97.88 87 ALA A C 1
ATOM 655 O O . ALA A 1 87 ? -15.102 -1.344 2.383 1 97.88 87 ALA A O 1
ATOM 656 N N . VAL A 1 88 ? -15.391 -0.639 0.261 1 97.88 88 VAL A N 1
ATOM 657 C CA . VAL A 1 88 ? -16.844 -0.576 0.422 1 97.88 88 VAL A CA 1
ATOM 658 C C . VAL A 1 88 ? -17.516 -1.457 -0.627 1 97.88 88 VAL A C 1
ATOM 660 O O . VAL A 1 88 ? -18.734 -1.647 -0.596 1 97.88 88 VAL A O 1
ATOM 663 N N . ALA A 1 89 ? -16.75 -1.987 -1.523 1 98.12 89 ALA A N 1
ATOM 664 C CA . ALA A 1 89 ? -17.188 -2.951 -2.525 1 98.12 89 ALA A CA 1
ATOM 665 C C . ALA A 1 89 ? -16.062 -3.908 -2.906 1 98.12 89 ALA A C 1
ATOM 667 O O . ALA A 1 89 ? -14.891 -3.547 -2.852 1 98.12 89 ALA A O 1
ATOM 668 N N . THR A 1 90 ? -16.453 -5.109 -3.193 1 97.88 90 THR A N 1
ATOM 669 C CA . THR A 1 90 ? -15.484 -6.113 -3.627 1 97.88 90 THR A CA 1
ATOM 670 C C . THR A 1 90 ? -15.992 -6.859 -4.859 1 97.88 90 THR A C 1
ATOM 672 O O . THR A 1 90 ? -17.156 -6.75 -5.215 1 97.88 90 THR A O 1
ATOM 675 N N . HIS A 1 91 ? -15.086 -7.43 -5.598 1 97.62 91 HIS A N 1
ATOM 676 C CA . HIS A 1 91 ? -15.445 -8.383 -6.645 1 97.62 91 HIS A CA 1
ATOM 677 C C . HIS A 1 91 ? -14.469 -9.562 -6.668 1 97.62 91 HIS A C 1
ATOM 679 O O . HIS A 1 91 ? -13.352 -9.453 -6.152 1 97.62 91 HIS A O 1
ATOM 685 N N . ASN A 1 92 ? -14.953 -10.664 -7.215 1 97.06 92 ASN A N 1
ATOM 686 C CA . ASN A 1 92 ? -14.141 -11.875 -7.262 1 97.06 92 ASN A CA 1
ATOM 687 C C . ASN A 1 92 ? -13.32 -11.953 -8.547 1 97.06 92 ASN A C 1
ATOM 689 O O . ASN A 1 92 ? -13.812 -11.609 -9.625 1 97.06 92 ASN A O 1
ATOM 693 N N . VAL A 1 93 ? -12.125 -12.453 -8.359 1 96.88 93 VAL A N 1
ATOM 694 C CA . VAL A 1 93 ? -11.273 -12.727 -9.516 1 96.88 93 VAL A CA 1
ATOM 695 C C . VAL A 1 93 ? -10.703 -14.141 -9.406 1 96.88 93 VAL A C 1
ATOM 697 O O . VAL A 1 93 ? -10.508 -14.656 -8.305 1 96.88 93 VAL A O 1
ATOM 700 N N . THR A 1 94 ? -10.516 -14.688 -10.562 1 96.62 94 THR A N 1
ATOM 701 C CA . THR A 1 94 ? -9.875 -16 -10.617 1 96.62 94 THR A CA 1
ATOM 702 C C . THR A 1 94 ? -8.406 -15.867 -11.016 1 96.62 94 THR A C 1
ATOM 704 O O . THR A 1 94 ? -8.094 -15.281 -12.055 1 96.62 94 THR A O 1
ATOM 707 N N . LEU A 1 95 ? -7.586 -16.438 -10.203 1 96.94 95 LEU A N 1
ATOM 708 C CA . LEU A 1 95 ? -6.152 -16.453 -10.484 1 96.94 95 LEU A CA 1
ATOM 709 C C . LEU A 1 95 ? -5.66 -17.875 -10.727 1 96.94 95 LEU A C 1
ATOM 711 O O . LEU A 1 95 ? -6.215 -18.828 -10.18 1 96.94 95 LEU A O 1
ATOM 715 N N . TYR A 1 96 ? -4.629 -17.938 -11.539 1 96.56 96 TYR A N 1
ATOM 716 C CA . TYR A 1 96 ? -4.066 -19.25 -11.859 1 96.56 96 TYR A CA 1
ATOM 717 C C . TYR A 1 96 ? -2.609 -19.344 -11.414 1 96.56 96 TYR A C 1
ATOM 719 O O . TYR A 1 96 ? -1.838 -18.391 -11.609 1 96.56 96 TYR A O 1
ATOM 727 N N . PHE A 1 97 ? -2.281 -20.469 -10.828 1 96.44 97 PHE A N 1
ATOM 728 C CA . PHE A 1 97 ? -0.924 -20.734 -10.359 1 96.44 97 PHE A CA 1
ATOM 729 C C . PHE A 1 97 ? -0.463 -22.109 -10.805 1 96.44 97 PHE A C 1
ATOM 731 O O . PHE A 1 97 ? -1.282 -23.016 -11.008 1 96.44 97 PHE A O 1
ATOM 738 N N . ASP A 1 98 ? 0.819 -22.219 -11.023 1 95.62 98 ASP A N 1
ATOM 739 C CA . ASP A 1 98 ? 1.43 -23.531 -11.055 1 95.62 98 ASP A CA 1
ATOM 740 C C . ASP A 1 98 ? 1.728 -24.047 -9.648 1 95.62 98 ASP A C 1
ATOM 742 O O . ASP A 1 98 ? 2.416 -23.375 -8.875 1 95.62 98 ASP A O 1
ATOM 746 N N . LEU A 1 99 ? 1.241 -25.156 -9.305 1 95.12 99 LEU A N 1
ATOM 747 C CA . LEU A 1 99 ? 1.64 -25.875 -8.102 1 95.12 99 LEU A CA 1
ATOM 748 C C . LEU A 1 99 ? 2.738 -26.891 -8.414 1 95.12 99 LEU A C 1
ATOM 750 O O . LEU A 1 99 ? 2.52 -27.844 -9.172 1 95.12 99 LEU A O 1
ATOM 754 N N . VAL A 1 100 ? 3.873 -26.672 -7.816 1 93.31 100 VAL A N 1
ATOM 755 C CA . VAL A 1 100 ? 5.027 -27.516 -8.109 1 93.31 100 VAL A CA 1
ATOM 756 C C . VAL A 1 100 ? 5.352 -28.391 -6.891 1 93.31 100 VAL A C 1
ATOM 758 O O . VAL A 1 100 ? 5.551 -27.875 -5.789 1 93.31 100 VAL A O 1
ATOM 761 N N . THR A 1 101 ? 5.391 -29.641 -7.051 1 91.88 101 THR A N 1
ATOM 762 C CA . THR A 1 101 ? 5.73 -30.625 -6.02 1 91.88 101 THR A CA 1
ATOM 763 C C . THR A 1 101 ? 7.004 -31.375 -6.391 1 91.88 101 THR A C 1
ATOM 765 O O . THR A 1 101 ? 7.02 -32.156 -7.359 1 91.88 101 THR A O 1
ATOM 768 N N . PRO A 1 102 ? 8.055 -31.047 -5.625 1 87.81 102 PRO A N 1
ATOM 769 C CA . PRO A 1 102 ? 9.281 -31.781 -5.938 1 87.81 102 PRO A CA 1
ATOM 770 C C . PRO A 1 102 ? 9.141 -33.281 -5.668 1 87.81 102 PRO A C 1
ATOM 772 O O . PRO A 1 102 ? 8.453 -33.688 -4.723 1 87.81 102 PRO A O 1
ATOM 775 N N . GLY A 1 103 ? 9.531 -34.031 -6.586 1 81.69 103 GLY A N 1
ATOM 776 C CA . GLY A 1 103 ? 9.57 -35.469 -6.371 1 81.69 103 GLY A CA 1
ATOM 777 C C . GLY A 1 103 ? 10.656 -35.906 -5.395 1 81.69 103 GLY A C 1
ATOM 778 O O . GLY A 1 103 ? 11.586 -35.156 -5.121 1 81.69 103 GLY A O 1
ATOM 779 N N . GLY A 1 104 ? 10.312 -36.844 -4.406 1 72.88 104 GLY A N 1
ATOM 780 C CA . GLY A 1 104 ? 11.344 -37.438 -3.562 1 72.88 104 GLY A CA 1
ATOM 781 C C . GLY A 1 104 ? 12.594 -37.812 -4.324 1 72.88 104 GLY A C 1
ATOM 782 O O . GLY A 1 104 ? 12.719 -37.531 -5.516 1 72.88 104 GLY A O 1
ATOM 783 N N . PRO A 1 105 ? 13.68 -38.344 -3.6 1 76.44 105 PRO A N 1
ATOM 784 C CA . PRO A 1 105 ? 14.883 -38.844 -4.27 1 76.44 105 PRO A CA 1
ATOM 785 C C . PRO A 1 105 ? 14.57 -39.688 -5.492 1 76.44 105 PRO A C 1
ATOM 787 O O . PRO A 1 105 ? 13.891 -40.719 -5.375 1 76.44 105 PRO A O 1
ATOM 790 N N . GLY A 1 106 ? 14.875 -39.219 -6.699 1 74.88 106 GLY A N 1
ATOM 791 C CA . GLY A 1 106 ? 14.672 -39.938 -7.941 1 74.88 106 GLY A CA 1
ATOM 792 C C . GLY A 1 106 ? 13.336 -39.656 -8.602 1 74.88 106 GLY A C 1
ATOM 793 O O . GLY A 1 106 ? 13.008 -40.219 -9.641 1 74.88 106 GLY A O 1
ATOM 794 N N . GLY A 1 107 ? 12.477 -38.844 -7.867 1 77.56 107 GLY A N 1
ATOM 795 C CA . GLY A 1 107 ? 11.133 -38.656 -8.383 1 77.56 107 GLY A CA 1
ATOM 796 C C . GLY A 1 107 ? 11 -37.438 -9.281 1 77.56 107 GLY A C 1
ATOM 797 O O . GLY A 1 107 ? 11.891 -36.594 -9.312 1 77.56 107 GLY A O 1
ATOM 798 N N . ARG A 1 108 ? 10.039 -37.5 -10.062 1 86.19 108 ARG A N 1
ATOM 799 C CA . ARG A 1 108 ? 9.797 -36.406 -11.016 1 86.19 108 ARG A CA 1
ATOM 800 C C . ARG A 1 108 ? 9.023 -35.281 -10.359 1 86.19 108 ARG A C 1
ATOM 802 O O . ARG A 1 108 ? 8.203 -35.5 -9.477 1 86.19 108 ARG A O 1
ATOM 809 N N . VAL A 1 109 ? 9.422 -34.062 -10.703 1 89.56 109 VAL A N 1
ATOM 810 C CA . VAL A 1 109 ? 8.688 -32.875 -10.297 1 89.56 109 VAL A CA 1
ATOM 811 C C . VAL A 1 109 ? 7.293 -32.906 -10.914 1 89.56 109 VAL A C 1
ATOM 813 O O . VAL A 1 109 ? 7.137 -33.156 -12.109 1 89.56 109 VAL A O 1
ATOM 816 N N . LYS A 1 110 ? 6.324 -32.875 -10.062 1 91.94 110 LYS A N 1
ATOM 817 C CA . LYS A 1 110 ? 4.945 -32.75 -10.531 1 91.94 110 LYS A CA 1
ATOM 818 C C . LYS A 1 110 ? 4.496 -31.297 -10.57 1 91.94 110 LYS A C 1
ATOM 820 O O . LYS A 1 110 ? 4.719 -30.547 -9.617 1 91.94 110 LYS A O 1
ATOM 825 N N . LYS A 1 111 ? 3.988 -30.906 -11.664 1 93 111 LYS A N 1
ATOM 826 C CA . LYS A 1 111 ? 3.443 -29.562 -11.828 1 93 111 LYS A CA 1
ATOM 827 C C . LYS A 1 111 ? 1.959 -29.609 -12.18 1 93 111 LYS A C 1
ATOM 829 O O . LYS A 1 111 ? 1.55 -30.359 -13.07 1 93 111 LYS A O 1
ATOM 834 N N . GLU A 1 112 ? 1.173 -28.891 -11.469 1 93.12 112 GLU A N 1
ATOM 835 C CA . GLU A 1 112 ? -0.262 -28.781 -11.711 1 93.12 112 GLU A CA 1
ATOM 836 C C . GLU A 1 112 ? -0.707 -27.312 -11.727 1 93.12 112 GLU A C 1
ATOM 838 O O . GLU A 1 112 ? -0.231 -26.516 -10.922 1 93.12 112 GLU A O 1
ATOM 843 N N . VAL A 1 113 ? -1.62 -27.031 -12.641 1 95.31 113 VAL A N 1
ATOM 844 C CA . VAL A 1 113 ? -2.223 -25.703 -12.648 1 95.31 113 VAL A CA 1
ATOM 845 C C . VAL A 1 113 ? -3.439 -25.672 -11.727 1 95.31 113 VAL A C 1
ATOM 847 O O . VAL A 1 113 ? -4.332 -26.516 -11.844 1 95.31 113 VAL A O 1
ATOM 850 N N . ILE A 1 114 ? -3.453 -24.734 -10.859 1 95.06 114 ILE A N 1
ATOM 851 C CA . ILE A 1 114 ? -4.605 -24.594 -9.977 1 95.06 114 ILE A CA 1
ATOM 852 C C . ILE A 1 114 ? -5.223 -23.203 -10.148 1 95.06 114 ILE A C 1
ATOM 854 O O . ILE A 1 114 ? -4.523 -22.25 -10.5 1 95.06 114 ILE A O 1
ATOM 858 N N . ASN A 1 115 ? -6.566 -23.125 -9.969 1 94.62 115 ASN A N 1
ATOM 859 C CA . ASN A 1 115 ? -7.262 -21.844 -9.945 1 94.62 115 ASN A CA 1
ATOM 860 C C . ASN A 1 115 ? -7.723 -21.484 -8.539 1 94.62 115 ASN A C 1
ATOM 862 O O . ASN A 1 115 ? -8.125 -22.359 -7.766 1 94.62 115 ASN A O 1
ATOM 866 N N . VAL A 1 116 ? -7.578 -20.266 -8.234 1 95.62 116 VAL A N 1
ATOM 867 C CA . VAL A 1 116 ? -7.945 -19.75 -6.918 1 95.62 116 VAL A CA 1
ATOM 868 C C . VAL A 1 116 ? -8.891 -18.562 -7.074 1 95.62 116 VAL A C 1
ATOM 870 O O . VAL A 1 116 ? -8.648 -17.672 -7.891 1 95.62 116 VAL A O 1
ATOM 873 N N . GLU A 1 117 ? -9.977 -18.578 -6.332 1 96 117 GLU A N 1
ATOM 874 C CA . GLU A 1 117 ? -10.875 -17.438 -6.27 1 96 117 GLU A CA 1
ATOM 875 C C . GLU A 1 117 ? -10.477 -16.484 -5.148 1 96 117 GLU A C 1
ATOM 877 O O . GLU A 1 117 ? -10.398 -16.875 -3.984 1 96 117 GLU A O 1
ATOM 882 N N . VAL A 1 118 ? -10.266 -15.297 -5.52 1 96.62 118 VAL A N 1
ATOM 883 C CA . VAL A 1 118 ? -9.82 -14.305 -4.539 1 96.62 118 VAL A CA 1
ATOM 884 C C . VAL A 1 118 ? -10.711 -13.07 -4.621 1 96.62 118 VAL A C 1
ATOM 886 O O . VAL A 1 118 ? -11.148 -12.68 -5.707 1 96.62 118 VAL A O 1
ATOM 889 N N . GLN A 1 119 ? -10.922 -12.469 -3.52 1 96.19 119 GLN A N 1
ATOM 890 C CA . GLN A 1 119 ? -11.656 -11.211 -3.498 1 96.19 119 GLN A CA 1
ATOM 891 C C . GLN A 1 119 ? -10.719 -10.023 -3.643 1 96.19 119 GLN A C 1
ATOM 893 O O . GLN A 1 119 ? -9.695 -9.945 -2.957 1 96.19 119 GLN A O 1
ATOM 898 N N . GLU A 1 120 ? -11.078 -9.141 -4.594 1 96.88 120 GLU A N 1
ATOM 899 C CA . GLU A 1 120 ? -10.406 -7.855 -4.75 1 96.88 120 GLU A CA 1
ATOM 900 C C . GLU A 1 120 ? -11.336 -6.703 -4.375 1 96.88 120 GLU A C 1
ATOM 902 O O . GLU A 1 120 ? -12.555 -6.844 -4.426 1 96.88 120 GLU A O 1
ATOM 907 N N . ASP A 1 121 ? -10.734 -5.637 -3.895 1 98.31 121 ASP A N 1
ATOM 908 C CA . ASP A 1 121 ? -11.523 -4.449 -3.592 1 98.31 121 ASP A CA 1
ATOM 909 C C . ASP A 1 121 ? -11.875 -3.682 -4.863 1 98.31 121 ASP A C 1
ATOM 911 O O . ASP A 1 121 ? -11.039 -3.545 -5.762 1 98.31 121 ASP A O 1
ATOM 915 N N . ALA A 1 122 ? -13.07 -3.219 -4.973 1 98.25 122 ALA A N 1
ATOM 916 C CA . ALA A 1 122 ? -13.547 -2.561 -6.188 1 98.25 122 ALA A CA 1
ATOM 917 C C . ALA A 1 122 ? -13.719 -1.06 -5.969 1 98.25 122 ALA A C 1
ATOM 919 O O . ALA A 1 122 ? -13.586 -0.269 -6.906 1 98.25 122 ALA A O 1
ATOM 920 N N . ALA A 1 123 ? -14.031 -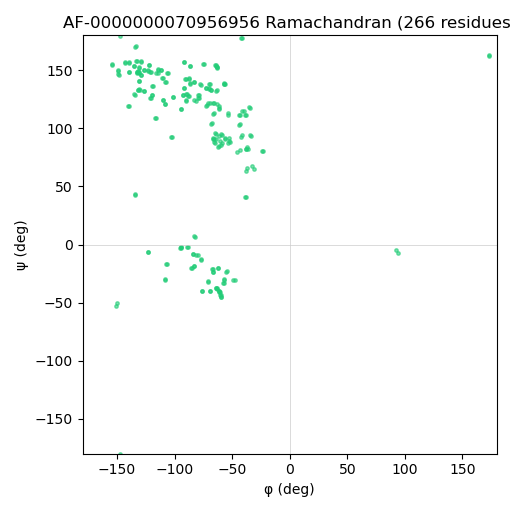0.703 -4.738 1 98.31 123 ALA A N 1
ATOM 921 C CA . ALA A 1 123 ? -14.227 0.702 -4.387 1 98.31 123 ALA A CA 1
ATOM 922 C C . ALA A 1 123 ? -13.836 0.962 -2.934 1 98.31 123 ALA A C 1
ATOM 924 O O . ALA A 1 123 ? -13.961 0.077 -2.084 1 98.31 123 ALA A O 1
ATOM 925 N N . CYS A 1 124 ? -13.406 2.131 -2.742 1 98.38 124 CYS A N 1
ATOM 926 C CA . CYS A 1 124 ? -13 2.531 -1.401 1 98.38 124 CYS A CA 1
ATOM 927 C C . CYS A 1 124 ? -13.781 3.75 -0.933 1 98.38 124 CYS A C 1
ATOM 929 O O . CYS A 1 124 ? -14.281 4.527 -1.751 1 98.38 124 CYS A O 1
ATOM 931 N N . ASP A 1 125 ? -13.922 3.922 0.355 1 97.69 125 ASP A N 1
ATOM 932 C CA . ASP A 1 125 ? -14.492 5.117 0.971 1 97.69 125 ASP A CA 1
ATOM 933 C C . ASP A 1 125 ? -13.969 5.305 2.393 1 97.69 125 ASP A C 1
ATOM 935 O O . ASP A 1 125 ? -13.445 4.367 2.996 1 97.69 125 ASP A O 1
ATOM 939 N N . CYS A 1 126 ? -14.008 6.594 2.795 1 97.25 126 CYS A N 1
ATOM 940 C CA . CYS A 1 126 ? -13.625 6.898 4.172 1 97.25 126 CYS A CA 1
ATOM 941 C C . CYS A 1 126 ? -14.695 6.426 5.148 1 97.25 126 CYS A C 1
ATOM 943 O O . CYS A 1 126 ? -15.844 6.855 5.07 1 97.25 126 CYS A O 1
ATOM 945 N N . ARG A 1 127 ? -14.273 5.52 6.039 1 96.81 127 ARG A N 1
ATOM 946 C CA . ARG A 1 127 ? -15.164 4.98 7.055 1 96.81 127 ARG A CA 1
ATOM 947 C C . ARG A 1 127 ? -14.523 5.027 8.438 1 96.81 127 ARG A C 1
ATOM 949 O O . ARG A 1 127 ? -13.297 5.023 8.555 1 96.81 127 ARG A O 1
ATOM 956 N N . PRO A 1 128 ? -15.344 5.117 9.523 1 93.75 128 PRO A N 1
ATOM 957 C CA . PRO A 1 128 ? -14.773 5.098 10.867 1 93.75 128 PRO A CA 1
ATOM 958 C C . PRO A 1 128 ? -13.945 3.846 11.141 1 93.75 128 PRO A C 1
ATOM 960 O O . PRO A 1 128 ? -14.305 2.754 10.688 1 93.75 128 PRO A O 1
ATOM 963 N N . ARG A 1 129 ? -12.797 4.035 11.82 1 86.44 129 ARG A N 1
ATOM 964 C CA . ARG A 1 129 ? -11.938 2.902 12.164 1 86.44 129 ARG A CA 1
ATOM 965 C C . ARG A 1 129 ? -12.68 1.92 13.07 1 86.44 129 ARG A C 1
ATOM 967 O O . ARG A 1 129 ? -13.398 2.33 13.984 1 86.44 129 ARG A O 1
ATOM 974 N N . ALA A 1 130 ? -12.867 0.684 12.562 1 72.5 130 ALA A N 1
ATOM 975 C CA . ALA A 1 130 ? -13.562 -0.323 13.359 1 72.5 130 ALA A CA 1
ATOM 976 C C . ALA A 1 130 ? -12.914 -0.471 14.734 1 72.5 130 ALA A C 1
ATOM 978 O O . ALA A 1 130 ? -11.688 -0.377 14.867 1 72.5 130 ALA A O 1
ATOM 979 N N . GLU A 1 131 ? -13.547 -0.104 15.953 1 59.66 131 GLU A N 1
ATOM 980 C CA . GLU A 1 131 ? -13.078 -0.421 17.297 1 59.66 131 GLU A CA 1
ATOM 981 C C . GLU A 1 131 ? -12.555 -1.852 17.375 1 59.66 131 GLU A C 1
ATOM 983 O O . GLU A 1 131 ? -13.117 -2.758 16.75 1 59.66 131 GLU A O 1
ATOM 988 N N . PRO A 1 132 ? -11.25 -2.123 17.625 1 50.91 132 PRO A N 1
ATOM 989 C CA . PRO A 1 132 ? -10.914 -3.529 17.844 1 50.91 132 PRO A CA 1
ATOM 990 C C . PRO A 1 132 ? -11.984 -4.281 18.625 1 50.91 132 PRO A C 1
ATOM 992 O O . PRO A 1 132 ? -12.656 -3.693 19.484 1 50.91 132 PRO A O 1
ATOM 995 N N . ASP A 1 133 ? -12.719 -5.227 18.062 1 38.34 133 ASP A N 1
ATOM 996 C CA . ASP A 1 133 ? -13.602 -6.051 18.891 1 38.34 133 ASP A CA 1
ATOM 997 C C . ASP A 1 133 ? -12.992 -6.297 20.266 1 38.34 133 ASP A C 1
ATOM 999 O O . ASP A 1 133 ? -11.867 -6.797 20.375 1 38.34 133 ASP A O 1
ATOM 1003 N N . ALA A 1 134 ? -13.25 -5.543 21.344 1 36.69 134 ALA A N 1
ATOM 1004 C CA . ALA A 1 134 ? -13.117 -6.062 22.703 1 36.69 134 ALA A CA 1
ATOM 1005 C C . ALA A 1 134 ? -13.586 -7.512 22.781 1 36.69 134 ALA A C 1
ATOM 1007 O O . ALA A 1 134 ? -14.781 -7.781 22.891 1 36.69 134 ALA A O 1
ATOM 1008 N N . HIS A 1 135 ? -13.344 -8.422 21.891 1 27.94 135 HIS A N 1
ATOM 1009 C CA . HIS A 1 135 ? -13.508 -9.766 22.422 1 27.94 135 HIS A CA 1
ATOM 1010 C C . HIS A 1 135 ? -12.492 -10.047 23.531 1 27.94 135 HIS A C 1
ATOM 1012 O O . HIS A 1 135 ? -11.344 -9.617 23.453 1 27.94 135 HIS A O 1
ATOM 1018 N N . MET B 1 1 ? -28.828 -31.453 -72.875 1 35.53 1 MET B N 1
ATOM 1019 C CA . MET B 1 1 ? -28.969 -31.578 -71.438 1 35.53 1 MET B CA 1
ATOM 1020 C C . MET B 1 1 ? -27.688 -31.172 -70.688 1 35.53 1 MET B C 1
ATOM 1022 O O . MET B 1 1 ? -26.672 -31.859 -70.812 1 35.53 1 MET B O 1
ATOM 1026 N N . ARG B 1 2 ? -27.375 -29.781 -70.562 1 45.5 2 ARG B N 1
ATOM 1027 C CA . ARG B 1 2 ? -26.188 -29.156 -70 1 45.5 2 ARG B CA 1
ATOM 1028 C C . ARG B 1 2 ? -26.125 -29.375 -68.5 1 45.5 2 ARG B C 1
ATOM 1030 O O . ARG B 1 2 ? -27.109 -29.141 -67.75 1 45.5 2 ARG B O 1
ATOM 1037 N N . ALA B 1 3 ? -25.219 -30.344 -68 1 50.81 3 ALA B N 1
ATOM 1038 C CA . ALA B 1 3 ? -24.922 -30.672 -66.562 1 50.81 3 ALA B CA 1
ATOM 1039 C C . ALA B 1 3 ? -24.391 -29.453 -65.812 1 50.81 3 ALA B C 1
ATOM 1041 O O . ALA B 1 3 ? -23.438 -28.797 -66.25 1 50.81 3 ALA B O 1
ATOM 1042 N N . ALA B 1 4 ? -25.359 -28.734 -65.125 1 53.16 4 ALA B N 1
ATOM 1043 C CA . ALA B 1 4 ? -25 -27.641 -64.188 1 53.16 4 ALA B CA 1
ATOM 1044 C C . ALA B 1 4 ? -24.047 -28.109 -63.094 1 53.16 4 ALA B C 1
ATOM 1046 O O . ALA B 1 4 ? -24.359 -29.047 -62.375 1 53.16 4 ALA B O 1
ATOM 1047 N N . HIS B 1 5 ? -22.703 -27.969 -63.375 1 54.78 5 HIS B N 1
ATOM 1048 C CA . HIS B 1 5 ? -21.719 -28.25 -62.344 1 54.78 5 HIS B CA 1
ATOM 1049 C C . HIS B 1 5 ? -21.922 -27.359 -61.125 1 54.78 5 HIS B C 1
ATOM 1051 O O . HIS B 1 5 ? -21.828 -26.125 -61.219 1 54.78 5 HIS B O 1
ATOM 1057 N N . VAL B 1 6 ? -22.812 -27.812 -60.156 1 53.44 6 VAL B N 1
ATOM 1058 C CA . VAL B 1 6 ? -22.922 -27.094 -58.875 1 53.44 6 VAL B CA 1
ATOM 1059 C C . VAL B 1 6 ? -21.609 -27.172 -58.125 1 53.44 6 VAL B C 1
ATOM 1061 O O . VAL B 1 6 ? -21.125 -28.266 -57.812 1 53.44 6 VAL B O 1
ATOM 1064 N N . LEU B 1 7 ? -20.766 -26.125 -58.281 1 52.53 7 LEU B N 1
ATOM 1065 C CA . LEU B 1 7 ? -19.547 -26.016 -57.5 1 52.53 7 LEU B CA 1
ATOM 1066 C C . LEU B 1 7 ? -19.875 -25.828 -56.031 1 52.53 7 LEU B C 1
ATOM 1068 O O . LEU B 1 7 ? -20.5 -24.844 -55.625 1 52.53 7 LEU B O 1
ATOM 1072 N N . PHE B 1 8 ? -19.984 -27.016 -55.281 1 53.88 8 PHE B N 1
ATOM 1073 C CA . PHE B 1 8 ? -20.125 -26.922 -53.844 1 53.88 8 PHE B CA 1
ATOM 1074 C C . PHE B 1 8 ? -18.875 -26.328 -53.219 1 53.88 8 PHE B C 1
ATOM 1076 O O . PHE B 1 8 ? -17.781 -26.906 -53.312 1 53.88 8 PHE B O 1
ATOM 1083 N N . LEU B 1 9 ? -18.891 -25 -52.969 1 54.66 9 LEU B N 1
ATOM 1084 C CA . LEU B 1 9 ? -17.812 -24.359 -52.188 1 54.66 9 LEU B CA 1
ATOM 1085 C C . LEU B 1 9 ? -17.828 -24.859 -50.75 1 54.66 9 LEU B C 1
ATOM 1087 O O . LEU B 1 9 ? -18.797 -24.625 -50.031 1 54.66 9 LEU B O 1
ATOM 1091 N N . LEU B 1 10 ? -17.125 -25.953 -50.469 1 53.62 10 LEU B N 1
ATOM 1092 C CA . LEU B 1 10 ? -16.891 -26.344 -49.094 1 53.62 10 LEU B CA 1
ATOM 1093 C C . LEU B 1 10 ? -16.078 -25.281 -48.344 1 53.62 10 LEU B C 1
ATOM 1095 O O . LEU B 1 10 ? -14.914 -25.047 -48.688 1 53.62 10 LEU B O 1
ATOM 1099 N N . ALA B 1 11 ? -16.719 -24.219 -47.812 1 53.75 11 ALA B N 1
ATOM 1100 C CA . ALA B 1 11 ? -16 -23.328 -46.938 1 53.75 11 ALA B CA 1
ATOM 1101 C C . ALA B 1 11 ? -15.477 -24.094 -45.719 1 53.75 11 ALA B C 1
ATOM 1103 O O . ALA B 1 11 ? -16.25 -24.594 -44.906 1 53.75 11 ALA B O 1
ATOM 1104 N N . THR B 1 12 ? -14.336 -24.75 -45.719 1 52.44 12 THR B N 1
ATOM 1105 C CA . THR B 1 12 ? -13.711 -25.234 -44.5 1 52.44 12 THR B CA 1
ATOM 1106 C C . THR B 1 12 ? -13.57 -24.109 -43.469 1 52.44 12 THR B C 1
ATOM 1108 O O . THR B 1 12 ? -13.055 -23.031 -43.781 1 52.44 12 THR B O 1
ATOM 1111 N N . ALA B 1 13 ? -14.562 -23.891 -42.625 1 48.69 13 ALA B N 1
ATOM 1112 C CA . ALA B 1 13 ? -14.289 -23 -41.5 1 48.69 13 ALA B CA 1
ATOM 1113 C C . ALA B 1 13 ? -13.031 -23.438 -40.75 1 48.69 13 ALA B C 1
ATOM 1115 O O . ALA B 1 13 ? -12.93 -24.594 -40.312 1 48.69 13 ALA B O 1
ATOM 1116 N N . ALA B 1 14 ? -11.852 -22.984 -41.125 1 48.31 14 ALA B N 1
ATOM 1117 C CA . ALA B 1 14 ? -10.711 -23.188 -40.25 1 48.31 14 ALA B CA 1
ATOM 1118 C C . ALA B 1 14 ? -11.086 -22.922 -38.781 1 48.31 14 ALA B C 1
ATOM 1120 O O . ALA B 1 14 ? -11.609 -21.859 -38.438 1 48.31 14 ALA B O 1
ATOM 1121 N N . ALA B 1 15 ? -11.508 -23.922 -37.969 1 50.38 15 ALA B N 1
ATOM 1122 C CA . ALA B 1 15 ? -11.539 -23.719 -36.531 1 50.38 15 ALA B CA 1
ATOM 1123 C C . ALA B 1 15 ? -10.273 -23.016 -36.062 1 50.38 15 ALA B C 1
ATOM 1125 O O . ALA B 1 15 ? -9.164 -23.469 -36.344 1 50.38 15 ALA B O 1
ATOM 1126 N N . ALA B 1 16 ? -10.141 -21.719 -36.156 1 47.66 16 ALA B N 1
ATOM 1127 C CA . ALA B 1 16 ? -9.023 -21.062 -35.469 1 47.66 16 ALA B CA 1
ATOM 1128 C C . ALA B 1 16 ? -8.758 -21.734 -34.125 1 47.66 16 ALA B C 1
ATOM 1130 O O . ALA B 1 16 ? -9.672 -21.891 -33.312 1 47.66 16 ALA B O 1
ATOM 1131 N N . SER B 1 17 ? -8.016 -22.812 -34.062 1 47.66 17 SER B N 1
ATOM 1132 C CA . SER B 1 17 ? -7.516 -23.281 -32.781 1 47.66 17 SER B CA 1
ATOM 1133 C C . SER B 1 17 ? -7.125 -22.094 -31.891 1 47.66 17 SER B C 1
ATOM 1135 O O . SER B 1 17 ? -6.211 -21.344 -32.219 1 47.66 17 SER B O 1
ATOM 1137 N N . SER B 1 18 ? -7.949 -21.219 -31.469 1 49.22 18 SER B N 1
ATOM 1138 C CA . SER B 1 18 ? -7.539 -20.25 -30.469 1 49.22 18 SER B CA 1
ATOM 1139 C C . SER B 1 18 ? -6.48 -20.812 -29.531 1 49.22 18 SER B C 1
ATOM 1141 O O . SER B 1 18 ? -6.758 -21.75 -28.766 1 49.22 18 SER B O 1
ATOM 1143 N N . ALA B 1 19 ? -5.328 -21.141 -29.875 1 52.94 19 ALA B N 1
ATOM 1144 C CA . ALA B 1 19 ? -4.246 -21.578 -29 1 52.94 19 ALA B CA 1
ATOM 1145 C C . ALA B 1 19 ? -4.461 -21.078 -27.578 1 52.94 19 ALA B C 1
ATOM 1147 O O . ALA B 1 19 ? -4.652 -19.875 -27.344 1 52.94 19 ALA B O 1
ATOM 1148 N N . ALA B 1 20 ? -5.293 -21.672 -26.688 1 62.56 20 ALA B N 1
ATOM 1149 C CA . ALA B 1 20 ? -5.684 -21.359 -25.312 1 62.56 20 ALA B CA 1
ATOM 1150 C C . ALA B 1 20 ? -4.496 -20.812 -24.516 1 62.56 20 ALA B C 1
ATOM 1152 O O . ALA B 1 20 ? -3.441 -21.453 -24.469 1 62.56 20 ALA B O 1
ATOM 1153 N N . VAL B 1 21 ? -4.164 -19.531 -24.609 1 73.56 21 VAL B N 1
ATOM 1154 C CA . VAL B 1 21 ? -3.123 -18.875 -23.828 1 73.56 21 VAL B CA 1
ATOM 1155 C C . VAL B 1 21 ? -3.072 -19.469 -22.422 1 73.56 21 VAL B C 1
ATOM 1157 O O . VAL B 1 21 ? -4.113 -19.688 -21.797 1 73.56 21 VAL B O 1
ATOM 1160 N N . ASP B 1 22 ? -1.933 -20.094 -22.016 1 90.31 22 ASP B N 1
ATOM 1161 C CA . ASP B 1 22 ? -1.658 -20.594 -20.672 1 90.31 22 ASP B CA 1
ATOM 1162 C C . ASP B 1 22 ? -2.086 -19.578 -19.609 1 90.31 22 ASP B C 1
ATOM 1164 O O . ASP B 1 22 ? -1.551 -18.469 -19.547 1 90.31 22 ASP B O 1
ATOM 1168 N N . PRO B 1 23 ? -3.258 -19.828 -18.953 1 94.44 23 PRO B N 1
ATOM 1169 C CA . PRO B 1 23 ? -3.779 -18.875 -17.969 1 94.44 23 PRO B CA 1
ATOM 1170 C C . PRO B 1 23 ? -2.719 -18.422 -16.969 1 94.44 23 PRO B C 1
ATOM 1172 O O . PRO B 1 23 ? -2.789 -17.297 -16.453 1 94.44 23 PRO B O 1
ATOM 1175 N N . VAL B 1 24 ? -1.751 -19.234 -16.641 1 96.19 24 VAL B N 1
ATOM 1176 C CA . VAL B 1 24 ? -0.679 -18.844 -15.734 1 96.19 24 VAL B CA 1
ATOM 1177 C C . VAL B 1 24 ? 0.207 -17.797 -16.406 1 96.19 24 VAL B C 1
ATOM 1179 O O . VAL B 1 24 ? 0.657 -16.859 -15.75 1 96.19 24 VAL B O 1
ATOM 1182 N N . TYR B 1 25 ? 0.462 -17.984 -17.656 1 94.5 25 TYR B N 1
ATOM 1183 C CA . TYR B 1 25 ? 1.258 -17.016 -18.391 1 94.5 25 TYR B CA 1
ATOM 1184 C C . TYR B 1 25 ? 0.587 -15.648 -18.391 1 94.5 25 TYR B C 1
ATOM 1186 O O . TYR B 1 25 ? 1.252 -14.625 -18.219 1 94.5 25 TYR B O 1
ATOM 1194 N N . GLU B 1 26 ? -0.642 -15.609 -18.594 1 94.56 26 GLU B N 1
ATOM 1195 C CA . GLU B 1 26 ? -1.373 -14.344 -18.547 1 94.56 26 GLU B CA 1
ATOM 1196 C C . GLU B 1 26 ? -1.272 -13.695 -17.172 1 94.56 26 GLU B C 1
ATOM 1198 O O . GLU B 1 26 ? -1.121 -12.477 -17.078 1 94.56 26 GLU B O 1
ATOM 1203 N N . HIS B 1 27 ? -1.365 -14.492 -16.188 1 96 27 HIS B N 1
ATOM 1204 C CA . HIS B 1 27 ? -1.2 -13.992 -14.828 1 96 27 HIS B CA 1
ATOM 1205 C C . HIS B 1 27 ? 0.177 -13.367 -14.633 1 96 27 HIS B C 1
ATOM 1207 O O . HIS B 1 27 ? 0.29 -12.25 -14.133 1 96 27 HIS B O 1
ATOM 1213 N N . VAL B 1 28 ? 1.199 -14 -15.094 1 95.19 28 VAL B N 1
ATOM 1214 C CA . VAL B 1 28 ? 2.57 -13.523 -14.953 1 95.19 28 VAL B CA 1
ATOM 1215 C C . VAL B 1 28 ? 2.744 -12.219 -15.711 1 95.19 28 VAL B C 1
ATOM 1217 O O . VAL B 1 28 ? 3.408 -11.297 -15.234 1 95.19 28 VAL B O 1
ATOM 1220 N N . ARG B 1 29 ? 2.121 -12.148 -16.812 1 94.12 29 ARG B N 1
ATOM 1221 C CA . ARG B 1 29 ? 2.201 -10.922 -17.609 1 94.12 29 ARG B CA 1
ATOM 1222 C C . ARG B 1 29 ? 1.633 -9.734 -16.844 1 94.12 29 ARG B C 1
ATOM 1224 O O . ARG B 1 29 ? 2.201 -8.641 -16.875 1 94.12 29 ARG B O 1
ATOM 1231 N N . ARG B 1 30 ? 0.58 -9.93 -16.156 1 92.81 30 ARG B N 1
ATOM 1232 C CA . ARG B 1 30 ? -0.015 -8.891 -15.336 1 92.81 30 ARG B CA 1
ATOM 1233 C C . ARG B 1 30 ? 0.94 -8.453 -14.227 1 92.81 30 ARG B C 1
ATOM 1235 O O . ARG B 1 30 ? 1.065 -7.262 -13.938 1 92.81 30 ARG B O 1
ATOM 1242 N N . LEU B 1 31 ? 1.647 -9.406 -13.695 1 95.94 31 LEU B N 1
ATOM 1243 C CA . LEU B 1 31 ? 2.566 -9.117 -12.602 1 95.94 31 LEU B CA 1
ATOM 1244 C C . LEU B 1 31 ? 3.779 -8.336 -13.094 1 95.94 31 LEU B C 1
ATOM 1246 O O . LEU B 1 31 ? 4.344 -7.527 -12.359 1 95.94 31 LEU B O 1
ATOM 1250 N N . MET B 1 32 ? 4.145 -8.609 -14.352 1 94.88 32 MET B N 1
ATOM 1251 C CA . MET B 1 32 ? 5.309 -7.941 -14.93 1 94.88 32 MET B CA 1
ATOM 1252 C C . MET B 1 32 ? 5.094 -6.434 -14.992 1 94.88 32 MET B C 1
ATOM 1254 O O . MET B 1 32 ? 6.055 -5.664 -15.023 1 94.88 32 MET B O 1
ATOM 1258 N N . ASN B 1 33 ? 3.861 -6.02 -14.945 1 94.88 33 ASN B N 1
ATOM 1259 C CA . ASN B 1 33 ? 3.523 -4.602 -14.992 1 94.88 33 ASN B CA 1
ATOM 1260 C C . ASN B 1 33 ? 3.5 -3.982 -13.602 1 94.88 33 ASN B C 1
ATOM 1262 O O . ASN B 1 33 ? 3.277 -2.779 -13.453 1 94.88 33 ASN B O 1
ATOM 1266 N N . PHE B 1 34 ? 3.744 -4.82 -12.555 1 97.31 34 PHE B N 1
ATOM 1267 C CA . PHE B 1 34 ? 3.748 -4.336 -11.172 1 97.31 34 PHE B CA 1
ATOM 1268 C C . PHE B 1 34 ? 4.953 -4.879 -10.414 1 97.31 34 PHE B C 1
ATOM 1270 O O . PHE B 1 34 ? 4.816 -5.379 -9.297 1 97.31 34 PHE B O 1
ATOM 1277 N N . ARG B 1 35 ? 6.051 -4.859 -11.078 1 96.38 35 ARG B N 1
ATOM 1278 C CA . ARG B 1 35 ? 7.312 -5.25 -10.453 1 96.38 35 ARG B CA 1
ATOM 1279 C C . ARG B 1 35 ? 7.812 -4.168 -9.508 1 96.38 35 ARG B C 1
ATOM 1281 O O . ARG B 1 35 ? 7.484 -2.99 -9.672 1 96.38 35 ARG B O 1
ATOM 1288 N N . CYS B 1 36 ? 8.594 -4.555 -8.562 1 97.38 36 CYS B N 1
ATOM 1289 C CA . CYS B 1 36 ? 9.227 -3.631 -7.629 1 97.38 36 CYS B CA 1
ATOM 1290 C C . CYS B 1 36 ? 10.242 -2.748 -8.344 1 97.38 36 CYS B C 1
ATOM 1292 O O . CYS B 1 36 ? 11.266 -3.236 -8.836 1 97.38 36 CYS B O 1
ATOM 1294 N N . SER B 1 37 ? 9.945 -1.453 -8.438 1 94.44 37 SER B N 1
ATOM 1295 C CA . SER B 1 37 ? 10.867 -0.521 -9.086 1 94.44 37 SER B CA 1
ATOM 1296 C C . SER B 1 37 ? 10.75 0.876 -8.492 1 94.44 37 SER B C 1
ATOM 1298 O O . SER B 1 37 ? 11.742 1.447 -8.031 1 94.44 37 SER B O 1
ATOM 1300 N N . GLU B 1 38 ? 9.508 1.37 -8.406 1 96.44 38 GLU B N 1
ATOM 1301 C CA . GLU B 1 38 ? 9.266 2.729 -7.934 1 96.44 38 GLU B CA 1
ATOM 1302 C C . GLU B 1 38 ? 8.461 2.725 -6.633 1 96.44 38 GLU B C 1
ATOM 1304 O O . GLU B 1 38 ? 7.605 1.861 -6.43 1 96.44 38 GLU B O 1
ATOM 1309 N N . PRO B 1 39 ? 8.766 3.748 -5.816 1 98.38 39 PRO B N 1
ATOM 1310 C CA . PRO B 1 39 ? 7.941 3.861 -4.609 1 98.38 39 PRO B CA 1
ATOM 1311 C C . PRO B 1 39 ? 6.477 4.148 -4.922 1 98.38 39 PRO B C 1
ATOM 1313 O O . PRO B 1 39 ? 6.16 4.691 -5.988 1 98.38 39 PRO B O 1
ATOM 1316 N N . GLN B 1 40 ? 5.633 3.758 -4.055 1 97.81 40 GLN B N 1
ATOM 1317 C CA . GLN B 1 40 ? 4.207 4.043 -4.168 1 97.81 40 GLN B CA 1
ATOM 1318 C C . GLN B 1 40 ? 3.781 5.121 -3.172 1 97.81 40 GLN B C 1
ATOM 1320 O O . GLN B 1 40 ? 4.336 5.215 -2.074 1 97.81 40 GLN B O 1
ATOM 1325 N N . GLN B 1 41 ? 2.789 5.906 -3.584 1 97.5 41 GLN B N 1
ATOM 1326 C CA . GLN B 1 41 ? 2.207 6.859 -2.645 1 97.5 41 GLN B CA 1
ATOM 1327 C C . GLN B 1 41 ? 1.444 6.141 -1.535 1 97.5 41 GLN B C 1
ATOM 1329 O O . GLN B 1 41 ? 0.715 5.184 -1.796 1 97.5 41 GLN B O 1
ATOM 1334 N N . ARG B 1 42 ? 1.68 6.555 -0.298 1 97.88 42 ARG B N 1
ATOM 1335 C CA . ARG B 1 42 ? 0.993 6.043 0.882 1 97.88 42 ARG B CA 1
ATOM 1336 C C . ARG B 1 42 ? 0.497 7.18 1.768 1 97.88 42 ARG B C 1
ATOM 1338 O O . ARG B 1 42 ? 1.224 8.148 2.012 1 97.88 42 ARG B O 1
ATOM 1345 N N . ALA B 1 43 ? -0.702 7.031 2.143 1 97.06 43 ALA B N 1
ATOM 1346 C CA . ALA B 1 43 ? -1.199 7.941 3.17 1 97.06 43 ALA B CA 1
ATOM 1347 C C . ALA B 1 43 ? -0.604 7.609 4.535 1 97.06 43 ALA B C 1
ATOM 1349 O O . ALA B 1 43 ? -0.601 6.449 4.949 1 97.06 43 ALA B O 1
ATOM 1350 N N . VAL B 1 44 ? -0.18 8.602 5.238 1 96.12 44 VAL B N 1
ATOM 1351 C CA . VAL B 1 44 ? 0.453 8.445 6.543 1 96.12 44 VAL B CA 1
ATOM 1352 C C . VAL B 1 44 ? -0.119 9.469 7.523 1 96.12 44 VAL B C 1
ATOM 1354 O O . VAL B 1 44 ? -0.174 10.664 7.219 1 96.12 44 VAL B O 1
ATOM 1357 N N . PRO B 1 45 ? -0.542 8.945 8.695 1 94.38 45 PRO B N 1
ATOM 1358 C CA . PRO B 1 45 ? -1.015 9.914 9.68 1 94.38 45 PRO B CA 1
ATOM 1359 C C . PRO B 1 45 ? 0.038 10.969 10.016 1 94.38 45 PRO B C 1
ATOM 1361 O O . PRO B 1 45 ? 1.21 10.641 10.211 1 94.38 45 PRO B O 1
ATOM 1364 N N . ALA B 1 46 ? -0.375 12.18 10.125 1 95.38 46 ALA B N 1
ATOM 1365 C CA . ALA B 1 46 ? 0.53 13.289 10.438 1 95.38 46 ALA B CA 1
ATOM 1366 C C . ALA B 1 46 ? 1.255 13.047 11.758 1 95.38 46 ALA B C 1
ATOM 1368 O O . ALA B 1 46 ? 2.43 13.391 11.898 1 95.38 46 ALA B O 1
ATOM 1369 N N . THR B 1 47 ? 0.582 12.398 12.68 1 93 47 THR B N 1
ATOM 1370 C CA . THR B 1 47 ? 1.154 12.18 14 1 93 47 THR B CA 1
ATOM 1371 C C . THR B 1 47 ? 2.352 11.242 13.922 1 93 47 THR B C 1
ATOM 1373 O O . THR B 1 47 ? 3.188 11.211 14.828 1 93 47 THR B O 1
ATOM 1376 N N . GLN B 1 48 ? 2.422 10.492 12.898 1 93.19 48 GLN B N 1
ATOM 1377 C CA . GLN B 1 48 ? 3.521 9.547 12.742 1 93.19 48 GLN B CA 1
ATOM 1378 C C . GLN B 1 48 ? 4.758 10.234 12.164 1 93.19 48 GLN B C 1
ATOM 1380 O O . GLN B 1 48 ? 5.859 9.68 12.219 1 93.19 48 GLN B O 1
ATOM 1385 N N . VAL B 1 49 ? 4.578 11.375 11.57 1 94.81 49 VAL B N 1
ATOM 1386 C CA . VAL B 1 49 ? 5.723 11.977 10.891 1 94.81 49 VAL B CA 1
ATOM 1387 C C . VAL B 1 49 ? 6.234 13.164 11.703 1 94.81 49 VAL B C 1
ATOM 1389 O O . VAL B 1 49 ? 7.363 13.617 11.5 1 94.81 49 VAL B O 1
ATOM 1392 N N . VAL B 1 50 ? 5.473 13.648 12.586 1 92.75 50 VAL B N 1
ATOM 1393 C CA . VAL B 1 50 ? 5.895 14.773 13.406 1 92.75 50 VAL B CA 1
ATOM 1394 C C . VAL B 1 50 ? 6.812 14.289 14.523 1 92.75 50 VAL B C 1
ATOM 1396 O O . VAL B 1 50 ? 6.477 13.344 15.242 1 92.75 50 VAL B O 1
ATOM 1399 N N . ASP B 1 51 ? 8.008 14.844 14.664 1 82.75 51 ASP B N 1
ATOM 1400 C CA . ASP B 1 51 ? 9.094 14.398 15.539 1 82.75 51 ASP B CA 1
ATOM 1401 C C . ASP B 1 51 ? 8.906 14.922 16.953 1 82.75 51 ASP B C 1
ATOM 1403 O O . ASP B 1 51 ? 9.797 14.773 17.797 1 82.75 51 ASP B O 1
ATOM 1407 N N . ARG B 1 52 ? 7.855 15.531 17.297 1 79.75 52 ARG B N 1
ATOM 1408 C CA . ARG B 1 52 ? 7.672 16.031 18.656 1 79.75 52 ARG B CA 1
ATOM 1409 C C . ARG B 1 52 ? 6.406 15.453 19.281 1 79.75 52 ARG B C 1
ATOM 1411 O O . ARG B 1 52 ? 5.512 14.992 18.578 1 79.75 52 ARG B O 1
ATOM 1418 N N . ARG B 1 53 ? 6.488 15.328 20.641 1 84.31 53 ARG B N 1
ATOM 1419 C CA . ARG B 1 53 ? 5.305 14.906 21.375 1 84.31 53 ARG B CA 1
ATOM 1420 C C . ARG B 1 53 ? 4.246 16 21.391 1 84.31 53 ARG B C 1
ATOM 1422 O O . ARG B 1 53 ? 4.539 1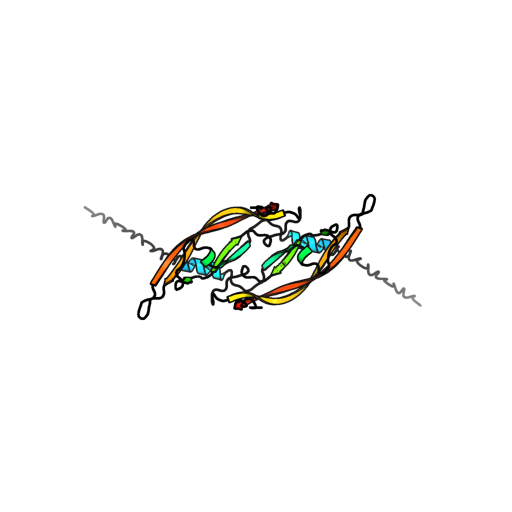7.156 21.719 1 84.31 53 ARG B O 1
ATOM 1429 N N . LEU B 1 54 ? 3.143 15.633 20.891 1 87.12 54 LEU B N 1
ATOM 1430 C CA . LEU B 1 54 ? 2.014 16.562 20.906 1 87.12 54 LEU B CA 1
ATOM 1431 C C . LEU B 1 54 ? 1.246 16.453 22.219 1 87.12 54 LEU B C 1
ATOM 1433 O O . LEU B 1 54 ? 1.095 15.367 22.781 1 87.12 54 LEU B O 1
ATOM 1437 N N . GLN B 1 55 ? 0.88 17.578 22.688 1 85.62 55 GLN B N 1
ATOM 1438 C CA . GLN B 1 55 ? -0.049 17.562 23.812 1 85.62 55 GLN B CA 1
ATOM 1439 C C . GLN B 1 55 ? -1.38 16.922 23.406 1 85.62 55 GLN B C 1
ATOM 1441 O O . GLN B 1 55 ? -1.73 16.906 22.234 1 85.62 55 GLN B O 1
ATOM 1446 N N . THR B 1 56 ? -2.066 16.328 24.406 1 83.88 56 THR B N 1
ATOM 1447 C CA . THR B 1 56 ? -3.293 15.578 24.156 1 83.88 56 THR B CA 1
ATOM 1448 C C . THR B 1 56 ? -4.332 16.453 23.453 1 83.88 56 THR B C 1
ATOM 1450 O O . THR B 1 56 ? -5.125 15.961 22.656 1 83.88 56 THR B O 1
ATOM 1453 N N . ASN B 1 57 ? -4.297 17.781 23.719 1 86.94 57 ASN B N 1
ATOM 1454 C CA . ASN B 1 57 ? -5.328 18.656 23.172 1 86.94 57 ASN B CA 1
ATOM 1455 C C . ASN B 1 57 ? -4.887 19.297 21.859 1 86.94 57 ASN B C 1
ATOM 1457 O O . ASN B 1 57 ? -5.633 20.062 21.266 1 86.94 57 ASN B O 1
ATOM 1461 N N . GLN B 1 58 ? -3.645 19 21.469 1 91.19 58 GLN B N 1
ATOM 1462 C CA . GLN B 1 58 ? -3.152 19.578 20.219 1 91.19 58 GLN B CA 1
ATOM 1463 C C . GLN B 1 58 ? -3.516 18.688 19.031 1 91.19 58 GLN B C 1
ATOM 1465 O O . GLN B 1 58 ? -3.5 17.469 19.141 1 91.19 58 GLN B O 1
ATOM 1470 N N . THR B 1 59 ? -3.838 19.406 17.906 1 91.19 59 THR B N 1
ATOM 1471 C CA . THR B 1 59 ? -4.141 18.688 16.688 1 91.19 59 THR B CA 1
ATOM 1472 C C . THR B 1 59 ? -3.334 19.234 15.516 1 91.19 59 THR B C 1
ATOM 1474 O O . THR B 1 59 ? -2.893 20.391 15.547 1 91.19 59 THR B O 1
ATOM 1477 N N . LEU B 1 60 ? -3.188 18.406 14.562 1 94.25 60 LEU B N 1
ATOM 1478 C CA . LEU B 1 60 ? -2.482 18.797 13.344 1 94.25 60 LEU B CA 1
ATOM 1479 C C . LEU B 1 60 ? -3.447 18.906 12.164 1 94.25 60 LEU B C 1
ATOM 1481 O O . LEU B 1 60 ? -4.367 18.094 12.039 1 94.25 60 LEU B O 1
ATOM 1485 N N . TRP B 1 61 ? -3.105 19.906 11.375 1 93.5 61 TRP B N 1
ATOM 1486 C CA . TRP B 1 61 ? -3.785 19.984 10.086 1 93.5 61 TRP B CA 1
ATOM 1487 C C . TRP B 1 61 ? -2.781 20.172 8.953 1 93.5 61 TRP B C 1
ATOM 1489 O O . TRP B 1 61 ? -1.982 21.109 8.969 1 93.5 61 TRP B O 1
ATOM 1499 N N . PRO B 1 62 ? -2.873 19.438 7.832 1 95.12 62 PRO B N 1
ATOM 1500 C CA . PRO B 1 62 ? -3.756 18.281 7.652 1 95.12 62 PRO B CA 1
ATOM 1501 C C . PRO B 1 62 ? -3.396 17.109 8.578 1 95.12 62 PRO B C 1
ATOM 1503 O O . PRO B 1 62 ? -2.254 17.016 9.031 1 95.12 62 PRO B O 1
ATOM 1506 N N . PRO B 1 63 ? -4.453 16.219 8.883 1 93.62 63 PRO B N 1
ATOM 1507 C CA . PRO B 1 63 ? -4.219 15.117 9.82 1 93.62 63 PRO B CA 1
ATOM 1508 C C . PRO B 1 63 ? -3.51 13.93 9.172 1 93.62 63 PRO B C 1
ATOM 1510 O O . PRO B 1 63 ? -3.172 12.961 9.859 1 93.62 63 PRO B O 1
ATOM 1513 N N . VAL B 1 64 ? -3.396 13.992 7.93 1 95.69 64 VAL B N 1
ATOM 1514 C CA . VAL B 1 64 ? -2.758 12.945 7.145 1 95.69 64 VAL B CA 1
ATOM 1515 C C . VAL B 1 64 ? -1.823 13.57 6.109 1 95.69 64 VAL B C 1
ATOM 1517 O O . VAL B 1 64 ? -1.984 14.734 5.742 1 95.69 64 VAL B O 1
ATOM 1520 N N . THR B 1 65 ? -0.84 12.836 5.719 1 96.31 65 THR B N 1
ATOM 1521 C CA . THR B 1 65 ? 0.038 13.242 4.629 1 96.31 65 THR B CA 1
ATOM 1522 C C . THR B 1 65 ? 0.266 12.078 3.66 1 96.31 65 THR B C 1
ATOM 1524 O O . THR B 1 65 ? -0.225 10.969 3.885 1 96.31 65 THR B O 1
ATOM 1527 N N . VAL B 1 66 ? 0.888 12.406 2.529 1 97.19 66 VAL B N 1
ATOM 1528 C CA . VAL B 1 66 ? 1.19 11.383 1.533 1 97.19 66 VAL B CA 1
ATOM 1529 C C . VAL B 1 66 ? 2.697 11.328 1.291 1 97.19 66 VAL B C 1
ATOM 1531 O O . VAL B 1 66 ? 3.336 12.359 1.08 1 97.19 66 VAL B O 1
ATOM 1534 N N . LEU B 1 67 ? 3.23 10.156 1.426 1 97.81 67 LEU B N 1
ATOM 1535 C CA . LEU B 1 67 ? 4.656 9.938 1.199 1 97.81 67 LEU B CA 1
ATOM 1536 C C . LEU B 1 67 ? 4.879 8.812 0.202 1 97.81 67 LEU B C 1
ATOM 1538 O O . LEU B 1 67 ? 4.062 7.891 0.104 1 97.81 67 LEU B O 1
ATOM 1542 N N . ARG B 1 68 ? 5.98 8.891 -0.544 1 98.19 68 ARG B N 1
ATOM 1543 C CA . ARG B 1 68 ? 6.418 7.777 -1.377 1 98.19 68 ARG B CA 1
ATOM 1544 C C . ARG B 1 68 ? 7.133 6.715 -0.544 1 98.19 68 ARG B C 1
ATOM 1546 O O . ARG B 1 68 ? 8.078 7.027 0.186 1 98.19 68 ARG B O 1
ATOM 1553 N N . ARG B 1 69 ? 6.684 5.445 -0.689 1 98.25 69 ARG B N 1
ATOM 1554 C CA . ARG B 1 69 ? 7.238 4.379 0.139 1 98.25 69 ARG B CA 1
ATOM 1555 C C . ARG B 1 69 ? 7.449 3.107 -0.674 1 98.25 69 ARG B C 1
ATOM 1557 O O . ARG B 1 69 ? 6.738 2.865 -1.652 1 98.25 69 ARG B O 1
ATOM 1564 N N . CYS B 1 70 ? 8.43 2.404 -0.274 1 98.38 70 CYS B N 1
ATOM 1565 C CA . CYS B 1 70 ? 8.656 1.038 -0.73 1 98.38 70 CYS B CA 1
ATOM 1566 C C . CYS B 1 70 ? 8.367 0.035 0.378 1 98.38 70 CYS B C 1
ATOM 1568 O O . CYS B 1 70 ? 8.945 0.116 1.464 1 98.38 70 CYS B O 1
ATOM 1570 N N . ASP B 1 71 ? 7.465 -0.846 0.13 1 96.19 71 ASP B N 1
ATOM 1571 C CA . ASP B 1 71 ? 7.191 -1.914 1.087 1 96.19 71 ASP B CA 1
ATOM 1572 C C . ASP B 1 71 ? 6.773 -3.197 0.373 1 96.19 71 ASP B C 1
ATOM 1574 O O . ASP B 1 71 ? 6.828 -3.275 -0.856 1 96.19 71 ASP B O 1
ATOM 1578 N N . GLY B 1 72 ? 6.5 -4.215 1.042 1 94.5 72 GLY B N 1
ATOM 1579 C CA . GLY B 1 72 ? 6.184 -5.516 0.475 1 94.5 72 GLY B CA 1
ATOM 1580 C C . GLY B 1 72 ? 5.035 -5.469 -0.517 1 94.5 72 GLY B C 1
ATOM 1581 O O . GLY B 1 72 ? 4.926 -6.34 -1.385 1 94.5 72 GLY B O 1
ATOM 1582 N N . GLY B 1 73 ? 4.207 -4.488 -0.396 1 96.69 73 GLY B N 1
ATOM 1583 C CA . GLY B 1 73 ? 3.062 -4.355 -1.282 1 96.69 73 GLY B CA 1
ATOM 1584 C C . GLY B 1 73 ? 3.33 -3.451 -2.469 1 96.69 73 GLY B C 1
ATOM 1585 O O . GLY B 1 73 ? 2.494 -3.334 -3.369 1 96.69 73 GLY B O 1
ATOM 1586 N N . SER B 1 74 ? 4.5 -2.859 -2.531 1 97.5 74 SER B N 1
ATOM 1587 C CA . SER B 1 74 ? 4.75 -1.812 -3.516 1 97.5 74 SER B CA 1
ATOM 1588 C C . SER B 1 74 ? 5.156 -2.404 -4.859 1 97.5 74 SER B C 1
ATOM 1590 O O . SER B 1 74 ? 5.27 -1.683 -5.855 1 97.5 74 SER B O 1
ATOM 1592 N N . GLY B 1 75 ? 5.395 -3.705 -4.914 1 97.19 75 GLY B N 1
ATOM 1593 C CA . GLY B 1 75 ? 5.746 -4.359 -6.164 1 97.19 75 GLY B CA 1
ATOM 1594 C C . GLY B 1 75 ? 6.145 -5.812 -5.984 1 97.19 75 GLY B C 1
ATOM 1595 O O . GLY B 1 75 ? 6.449 -6.246 -4.871 1 97.19 75 GLY B O 1
ATOM 1596 N N . CYS B 1 76 ? 6.137 -6.523 -7.039 1 96.88 76 CYS B N 1
ATOM 1597 C CA . CYS B 1 76 ? 6.434 -7.953 -7.008 1 96.88 76 CYS B CA 1
ATOM 1598 C C . CYS B 1 76 ? 7.914 -8.211 -7.25 1 96.88 76 CYS B C 1
ATOM 1600 O O . CYS B 1 76 ? 8.516 -7.602 -8.133 1 96.88 76 CYS B O 1
ATOM 1602 N N . CYS B 1 77 ? 8.445 -9.047 -6.465 1 95.56 77 CYS B N 1
ATOM 1603 C CA . CYS B 1 77 ? 9.766 -9.625 -6.691 1 95.56 77 CYS B CA 1
ATOM 1604 C C . CYS B 1 77 ? 9.656 -11.047 -7.219 1 95.56 77 CYS B C 1
ATOM 1606 O O . CYS B 1 77 ? 9.617 -12 -6.441 1 95.56 77 CYS B O 1
ATOM 1608 N N . LEU B 1 78 ? 9.648 -11.234 -8.531 1 91.25 78 LEU B N 1
ATOM 1609 C CA . LEU B 1 78 ? 9.32 -12.516 -9.156 1 91.25 78 LEU B CA 1
ATOM 1610 C C . LEU B 1 78 ? 10.547 -13.414 -9.234 1 91.25 78 LEU B C 1
ATOM 1612 O O . LEU B 1 78 ? 10.422 -14.633 -9.336 1 91.25 78 LEU B O 1
ATOM 1616 N N . GLY B 1 79 ? 11.727 -12.852 -9.141 1 83.44 79 GLY B N 1
ATOM 1617 C CA . GLY B 1 79 ? 12.953 -13.602 -9.336 1 83.44 79 GLY B CA 1
ATOM 1618 C C . GLY B 1 79 ? 13.312 -14.477 -8.148 1 83.44 79 GLY B C 1
ATOM 1619 O O . GLY B 1 79 ? 13.82 -15.586 -8.32 1 83.44 79 GLY B O 1
ATOM 1620 N N . ASN B 1 80 ? 13.117 -13.992 -6.996 1 83.44 80 ASN B N 1
ATOM 1621 C CA . ASN B 1 80 ? 13.461 -14.688 -5.754 1 83.44 80 ASN B CA 1
ATOM 1622 C C . ASN B 1 80 ? 12.398 -14.469 -4.68 1 83.44 80 ASN B C 1
ATOM 1624 O O . ASN B 1 80 ? 12.25 -13.352 -4.164 1 83.44 80 ASN B O 1
ATOM 1628 N N . VAL B 1 81 ? 11.797 -15.547 -4.242 1 81.81 81 VAL B N 1
ATOM 1629 C CA . VAL B 1 81 ? 10.688 -15.492 -3.301 1 81.81 81 VAL B CA 1
ATOM 1630 C C . VAL B 1 81 ? 11.172 -14.961 -1.955 1 81.81 81 VAL B C 1
ATOM 1632 O O . VAL B 1 81 ? 10.375 -14.484 -1.144 1 81.81 81 VAL B O 1
ATOM 1635 N N . ALA B 1 82 ? 12.375 -15.094 -1.712 1 88.12 82 ALA B N 1
ATOM 1636 C CA . ALA B 1 82 ? 12.93 -14.656 -0.435 1 88.12 82 ALA B CA 1
ATOM 1637 C C . ALA B 1 82 ? 13.094 -13.133 -0.398 1 88.12 82 ALA B C 1
ATOM 1639 O O . ALA B 1 82 ? 13.312 -12.555 0.667 1 88.12 82 ALA B O 1
ATOM 1640 N N . ASN B 1 83 ? 12.977 -12.555 -1.545 1 94.06 83 ASN B N 1
ATOM 1641 C CA . ASN B 1 83 ? 13.141 -11.109 -1.623 1 94.06 83 ASN B CA 1
ATOM 1642 C C . ASN B 1 83 ? 11.836 -10.375 -1.343 1 94.06 83 ASN B C 1
ATOM 1644 O O . ASN B 1 83 ? 10.75 -10.945 -1.508 1 94.06 83 ASN B O 1
ATOM 1648 N N . THR B 1 84 ? 11.93 -9.219 -0.887 1 95.62 84 THR B N 1
ATOM 1649 C CA . THR B 1 84 ? 10.812 -8.297 -0.703 1 95.62 84 THR B CA 1
ATOM 1650 C C . THR B 1 84 ? 11.156 -6.914 -1.255 1 95.62 84 THR B C 1
ATOM 1652 O O . THR B 1 84 ? 12.328 -6.551 -1.355 1 95.62 84 THR B O 1
ATOM 1655 N N . CYS B 1 85 ? 10.18 -6.219 -1.734 1 97.5 85 CYS B N 1
ATOM 1656 C CA . CYS B 1 85 ? 10.375 -4.867 -2.244 1 97.5 85 CYS B CA 1
ATOM 1657 C C . CYS B 1 85 ? 10.75 -3.908 -1.12 1 97.5 85 CYS B C 1
ATOM 1659 O O . CYS B 1 85 ? 10.031 -3.797 -0.125 1 97.5 85 CYS B O 1
ATOM 1661 N N . THR B 1 86 ? 11.859 -3.283 -1.225 1 97.81 86 THR B N 1
ATOM 1662 C CA . THR B 1 86 ? 12.352 -2.434 -0.148 1 97.81 86 THR B CA 1
ATOM 1663 C C . THR B 1 86 ? 13.047 -1.194 -0.71 1 97.81 86 THR B C 1
ATOM 1665 O O . THR B 1 86 ? 13.477 -1.188 -1.866 1 97.81 86 THR B O 1
ATOM 1668 N N . ALA B 1 87 ? 13.102 -0.146 0.118 1 97.88 87 ALA B N 1
ATOM 1669 C CA . ALA B 1 87 ? 13.727 1.105 -0.294 1 97.88 87 ALA B CA 1
ATOM 1670 C C . ALA B 1 87 ? 15.242 0.947 -0.406 1 97.88 87 ALA B C 1
ATOM 1672 O O . ALA B 1 87 ? 15.875 0.337 0.46 1 97.88 87 ALA B O 1
ATOM 1673 N N . VAL B 1 88 ? 15.82 1.528 -1.45 1 97.88 88 VAL B N 1
ATOM 1674 C CA . VAL B 1 88 ? 17.266 1.462 -1.603 1 97.88 88 VAL B CA 1
ATOM 1675 C C . VAL B 1 88 ? 17.844 2.873 -1.692 1 97.88 88 VAL B C 1
ATOM 1677 O O . VAL B 1 88 ? 19.062 3.053 -1.697 1 97.88 88 VAL B O 1
ATOM 1680 N N . ALA B 1 89 ? 17 3.848 -1.757 1 98.06 89 ALA B N 1
ATOM 1681 C CA . ALA B 1 89 ? 17.359 5.262 -1.721 1 98.06 89 ALA B CA 1
ATOM 1682 C C . ALA B 1 89 ? 16.266 6.094 -1.07 1 98.06 89 ALA B C 1
ATOM 1684 O O . ALA B 1 89 ? 15.086 5.742 -1.141 1 98.06 89 ALA B O 1
ATOM 1685 N N . THR B 1 90 ? 16.672 7.109 -0.391 1 97.88 90 THR B N 1
ATOM 1686 C CA . THR B 1 90 ? 15.727 8.023 0.24 1 97.88 90 THR B CA 1
ATOM 1687 C C . THR B 1 90 ? 16.094 9.469 -0.049 1 97.88 90 THR B C 1
ATOM 1689 O O . THR B 1 90 ? 17.203 9.75 -0.527 1 97.88 90 THR B O 1
ATOM 1692 N N . HIS B 1 91 ? 15.156 10.344 0.06 1 97.62 91 HIS B N 1
ATOM 1693 C CA . HIS B 1 91 ? 15.406 11.781 0.07 1 97.62 91 HIS B CA 1
ATOM 1694 C C . HIS B 1 91 ? 14.523 12.492 1.088 1 97.62 91 HIS B C 1
ATOM 1696 O O . HIS B 1 91 ? 13.484 11.953 1.495 1 97.62 91 HIS B O 1
ATOM 1702 N N . ASN B 1 92 ? 14.992 13.641 1.523 1 97.12 92 ASN B N 1
ATOM 1703 C CA . ASN B 1 92 ? 14.258 14.398 2.531 1 97.12 92 ASN B CA 1
ATOM 1704 C C . ASN B 1 92 ? 13.266 15.375 1.892 1 97.12 92 ASN B C 1
ATOM 1706 O O . ASN B 1 92 ? 13.578 16 0.881 1 97.12 92 ASN B O 1
ATOM 1710 N N . VAL B 1 93 ? 12.148 15.477 2.555 1 96.88 93 VAL B N 1
ATOM 1711 C CA . VAL B 1 93 ? 11.156 16.469 2.156 1 96.88 93 VAL B CA 1
ATOM 1712 C C . VAL B 1 93 ? 10.703 17.266 3.379 1 96.88 93 VAL B C 1
ATOM 1714 O O . VAL B 1 93 ? 10.703 16.75 4.5 1 96.88 93 VAL B O 1
ATOM 1717 N N . THR B 1 94 ? 10.398 18.484 3.092 1 96.62 94 THR B N 1
ATOM 1718 C CA . THR B 1 94 ? 9.844 19.328 4.145 1 96.62 94 THR B CA 1
ATOM 1719 C C . THR B 1 94 ? 8.328 19.453 4.004 1 96.62 94 THR B C 1
ATOM 1721 O O . THR B 1 94 ? 7.832 19.844 2.945 1 96.62 94 THR B O 1
ATOM 1724 N N . LEU B 1 95 ? 7.672 19.156 5.055 1 97 95 LEU B N 1
ATOM 1725 C CA . LEU B 1 95 ? 6.219 19.281 5.098 1 97 95 LEU B CA 1
ATOM 1726 C C . LEU B 1 95 ? 5.797 20.359 6.094 1 97 95 LEU B C 1
ATOM 1728 O O . LEU B 1 95 ? 6.484 20.594 7.09 1 97 95 LEU B O 1
ATOM 1732 N N . TYR B 1 96 ? 4.672 20.953 5.777 1 96.62 96 TYR B N 1
ATOM 1733 C CA . TYR B 1 96 ? 4.156 22 6.648 1 96.62 96 TYR B CA 1
ATOM 1734 C C . TYR B 1 96 ? 2.785 21.641 7.199 1 96.62 96 TYR B C 1
ATOM 1736 O O . TYR B 1 96 ? 1.934 21.125 6.469 1 96.62 96 TYR B O 1
ATOM 1744 N N . PHE B 1 97 ? 2.613 21.891 8.484 1 96.5 97 PHE B N 1
ATOM 1745 C CA . PHE B 1 97 ? 1.356 21.625 9.172 1 96.5 97 PHE B CA 1
ATOM 1746 C C . PHE B 1 97 ? 0.93 22.828 10.008 1 96.5 97 PHE B C 1
ATOM 1748 O O . PHE B 1 97 ? 1.771 23.609 10.453 1 96.5 97 PHE B O 1
ATOM 1755 N N . ASP B 1 98 ? -0.354 22.953 10.125 1 95.62 98 ASP B N 1
ATOM 1756 C CA . ASP B 1 98 ? -0.874 23.797 11.195 1 95.62 98 ASP B CA 1
ATOM 1757 C C . ASP B 1 98 ? -0.937 23.031 12.516 1 95.62 98 ASP B C 1
ATOM 1759 O O . ASP B 1 98 ? -1.552 21.969 12.594 1 95.62 98 ASP B O 1
ATOM 1763 N N . LEU B 1 99 ? -0.336 23.531 13.516 1 95.19 99 LEU B N 1
ATOM 1764 C CA . LEU B 1 99 ? -0.514 23.062 14.883 1 95.19 99 LEU B CA 1
ATOM 1765 C C . LEU B 1 99 ? -1.576 23.875 15.609 1 95.19 99 LEU B C 1
ATOM 1767 O O . LEU B 1 99 ? -1.405 25.078 15.82 1 95.19 99 LEU B O 1
ATOM 1771 N N . VAL B 1 100 ? -2.631 23.219 15.984 1 93.44 100 VAL B N 1
ATOM 1772 C CA . VAL B 1 100 ? -3.756 23.906 16.609 1 93.44 100 VAL B CA 1
ATOM 1773 C C . VAL B 1 100 ? -3.846 23.531 18.078 1 93.44 100 VAL B C 1
ATOM 1775 O O . VAL B 1 100 ? -3.918 22.344 18.422 1 93.44 100 VAL B O 1
ATOM 1778 N N . THR B 1 101 ? -3.83 24.469 18.938 1 92.06 101 THR B N 1
ATOM 1779 C CA . THR B 1 101 ? -3.955 24.297 20.375 1 92.06 101 THR B CA 1
ATOM 1780 C C . THR B 1 101 ? -5.215 24.984 20.906 1 92.06 101 THR B C 1
ATOM 1782 O O . THR B 1 101 ? -5.312 26.203 20.859 1 92.06 101 THR B O 1
ATOM 1785 N N . PRO B 1 102 ? -6.164 24.141 21.281 1 88 102 PRO B N 1
ATOM 1786 C CA . PRO B 1 102 ? -7.363 24.781 21.828 1 88 102 PRO B CA 1
ATOM 1787 C C . PRO B 1 102 ? -7.09 25.562 23.109 1 88 102 PRO B C 1
ATOM 1789 O O . PRO B 1 102 ? -6.246 25.156 23.906 1 88 102 PRO B O 1
ATOM 1792 N N . GLY B 1 103 ? -7.57 26.719 23.156 1 82 103 GLY B N 1
ATOM 1793 C CA . GLY B 1 103 ? -7.484 27.5 24.375 1 82 103 GLY B CA 1
ATOM 1794 C C . GLY B 1 103 ? -8.375 26.969 25.484 1 82 103 GLY B C 1
ATOM 1795 O O . GLY B 1 103 ? -9.312 26.203 25.219 1 82 103 GLY B O 1
ATOM 1796 N N . GLY B 1 104 ? -7.828 26.844 26.781 1 73 104 GLY B N 1
ATOM 1797 C CA . GLY B 1 104 ? -8.68 26.516 27.906 1 73 104 GLY B CA 1
ATOM 1798 C C . GLY B 1 104 ? -10 27.266 27.906 1 73 104 GLY B C 1
ATOM 1799 O O . GLY B 1 104 ? -10.305 27.984 26.938 1 73 104 GLY B O 1
ATOM 1800 N N . PRO B 1 105 ? -10.922 26.984 28.922 1 76.75 105 PRO B N 1
ATOM 1801 C CA . PRO B 1 105 ? -12.164 27.75 29.047 1 76.75 105 PRO B CA 1
ATOM 1802 C C . PRO B 1 105 ? -11.961 29.25 28.875 1 76.75 105 PRO B C 1
ATOM 1804 O O . PRO B 1 105 ? -11.195 29.875 29.625 1 76.75 105 PRO B O 1
ATOM 1807 N N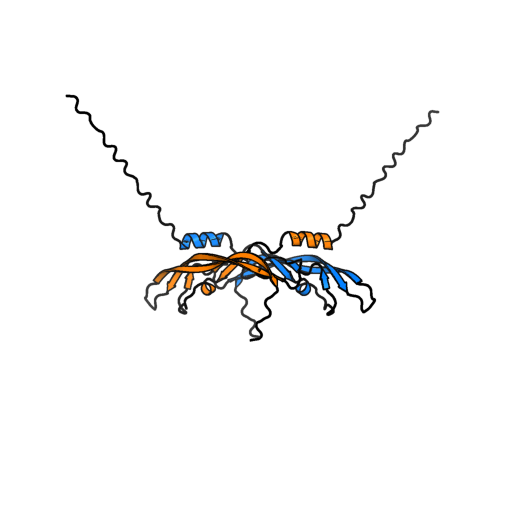 . GLY B 1 106 ? -12.477 29.828 27.781 1 75 106 GLY B N 1
ATOM 1808 C CA . GLY B 1 106 ? -12.398 31.25 27.516 1 75 106 GLY B CA 1
ATOM 1809 C C . GLY B 1 106 ? -11.203 31.641 26.656 1 75 106 GLY B C 1
ATOM 1810 O O . GLY B 1 106 ? -10.992 32.812 26.375 1 75 106 GLY B O 1
ATOM 1811 N N . GLY B 1 107 ? -10.305 30.625 26.406 1 77.69 107 GLY B N 1
ATOM 1812 C CA . GLY B 1 107 ? -9.07 30.984 25.734 1 77.69 107 GLY B CA 1
ATOM 1813 C C . GLY B 1 107 ? -9.164 30.859 24.219 1 77.69 107 GLY B C 1
ATOM 1814 O O . GLY B 1 107 ? -10.102 30.266 23.688 1 77.69 107 GLY B O 1
ATOM 1815 N N . ARG B 1 108 ? -8.328 31.562 23.594 1 86.19 108 ARG B N 1
ATOM 1816 C CA . ARG B 1 108 ? -8.305 31.578 22.141 1 86.19 108 ARG B CA 1
ATOM 1817 C C . ARG B 1 108 ? -7.52 30.406 21.578 1 86.19 108 ARG B C 1
ATOM 1819 O O . ARG B 1 108 ? -6.551 29.953 22.203 1 86.19 108 ARG B O 1
ATOM 1826 N N . VAL B 1 109 ? -8.039 29.844 20.531 1 89.62 109 VAL B N 1
ATOM 1827 C CA . VAL B 1 109 ? -7.34 28.812 19.766 1 89.62 109 VAL B CA 1
ATOM 1828 C C . VAL B 1 109 ? -6.043 29.375 19.188 1 89.62 109 VAL B C 1
ATOM 1830 O O . VAL B 1 109 ? -6.043 30.453 18.609 1 89.62 109 VAL B O 1
ATOM 1833 N N . LYS B 1 110 ? -4.969 28.766 19.594 1 91.94 110 LYS B N 1
ATOM 1834 C CA . LYS B 1 110 ? -3.682 29.141 19.016 1 91.94 110 LYS B CA 1
ATOM 1835 C C . LYS B 1 110 ? -3.336 28.25 17.828 1 91.94 110 LYS B C 1
ATOM 1837 O O . LYS B 1 110 ? -3.473 27.031 17.891 1 91.94 110 LYS B O 1
ATOM 1842 N N . LYS B 1 111 ? -3.006 28.875 16.766 1 93.06 111 LYS B N 1
ATOM 1843 C CA . LYS B 1 111 ? -2.578 28.156 15.562 1 93.06 111 LYS B CA 1
ATOM 1844 C C . LYS B 1 111 ? -1.157 28.547 15.172 1 93.06 111 LYS B C 1
ATOM 1846 O O . LYS B 1 111 ? -0.828 29.734 15.109 1 93.06 111 LYS B O 1
ATOM 1851 N N . GLU B 1 112 ? -0.334 27.594 14.977 1 93.12 112 GLU B N 1
ATOM 1852 C CA . GLU B 1 112 ? 1.044 27.797 14.539 1 93.12 112 GLU B CA 1
ATOM 1853 C C . GLU B 1 112 ? 1.387 26.891 13.359 1 93.12 112 GLU B C 1
ATOM 1855 O O . GLU B 1 112 ? 0.973 25.734 13.32 1 93.12 112 GLU B O 1
ATOM 1860 N N . VAL B 1 113 ? 2.145 27.469 12.422 1 95.38 113 VAL B N 1
ATOM 1861 C CA . VAL B 1 113 ? 2.648 26.656 11.32 1 95.38 113 VAL B CA 1
ATOM 1862 C C . VAL B 1 113 ? 3.98 26.016 11.711 1 95.38 113 VAL B C 1
ATOM 1864 O O . VAL B 1 113 ? 4.902 26.703 12.148 1 95.38 113 VAL B O 1
ATOM 1867 N N . ILE B 1 114 ? 4.059 24.75 11.555 1 95.06 114 ILE B N 1
ATOM 1868 C CA . ILE B 1 114 ? 5.312 24.062 11.836 1 95.06 114 ILE B CA 1
ATOM 1869 C C . ILE B 1 114 ? 5.805 23.344 10.586 1 95.06 114 ILE B C 1
ATOM 1871 O O . ILE B 1 114 ? 5.004 22.953 9.734 1 95.06 114 ILE B O 1
ATOM 1875 N N . ASN B 1 115 ? 7.141 23.234 10.453 1 94.56 115 ASN B N 1
ATOM 1876 C CA . ASN B 1 115 ? 7.742 22.422 9.391 1 94.56 115 ASN B CA 1
ATOM 1877 C C . ASN B 1 115 ? 8.375 21.156 9.938 1 94.56 115 ASN B C 1
ATOM 1879 O O . ASN B 1 115 ? 8.945 21.156 11.031 1 94.56 115 ASN B O 1
ATOM 1883 N N . VAL B 1 116 ? 8.203 20.125 9.227 1 95.62 116 VAL B N 1
ATOM 1884 C CA . VAL B 1 116 ? 8.719 18.812 9.617 1 95.62 116 VAL B CA 1
ATOM 1885 C C . VAL B 1 116 ? 9.547 18.234 8.477 1 95.62 116 VAL B C 1
ATOM 1887 O O . VAL B 1 116 ? 9.133 18.266 7.316 1 95.62 116 VAL B O 1
ATOM 1890 N N . GLU B 1 117 ? 10.727 17.75 8.805 1 96.06 117 GLU B N 1
ATOM 1891 C CA . GLU B 1 117 ? 11.547 17.016 7.844 1 96.06 117 GLU B CA 1
ATOM 1892 C C . GLU B 1 117 ? 11.25 15.523 7.887 1 96.06 117 GLU B C 1
ATOM 1894 O O . GLU B 1 117 ? 11.367 14.891 8.938 1 96.06 117 GLU B O 1
ATOM 1899 N N . VAL B 1 118 ? 10.914 15.031 6.77 1 96.56 118 VAL B N 1
ATOM 1900 C CA . VAL B 1 118 ? 10.555 13.617 6.707 1 96.56 118 VAL B CA 1
ATOM 1901 C C . VAL B 1 118 ? 11.336 12.938 5.586 1 96.56 118 VAL B C 1
ATOM 1903 O O . VAL B 1 118 ? 11.578 13.539 4.535 1 96.56 118 VAL B O 1
ATOM 1906 N N . GLN B 1 119 ? 11.664 11.719 5.816 1 96.12 119 GLN B N 1
ATOM 1907 C CA . GLN B 1 119 ? 12.305 10.938 4.766 1 96.12 119 GLN B CA 1
ATOM 1908 C C . GLN B 1 119 ? 11.273 10.219 3.9 1 96.12 119 GLN B C 1
ATOM 1910 O O . GLN B 1 119 ? 10.359 9.578 4.418 1 96.12 119 GLN B O 1
ATOM 1915 N N . GLU B 1 120 ? 11.445 10.406 2.578 1 96.88 120 GLU B N 1
ATOM 1916 C CA . GLU B 1 120 ? 10.672 9.656 1.589 1 96.88 120 GLU B CA 1
ATOM 1917 C C . GLU B 1 120 ? 11.562 8.688 0.816 1 96.88 120 GLU B C 1
ATOM 1919 O O . GLU B 1 120 ? 12.781 8.891 0.721 1 96.88 120 GLU B O 1
ATOM 1924 N N . ASP B 1 121 ? 10.953 7.609 0.393 1 98.31 121 ASP B N 1
ATOM 1925 C CA . ASP B 1 121 ? 11.703 6.66 -0.433 1 98.31 121 ASP B CA 1
ATOM 1926 C C . ASP B 1 121 ? 11.812 7.156 -1.873 1 98.31 121 ASP B C 1
ATOM 1928 O O . ASP B 1 121 ? 10.852 7.695 -2.426 1 98.31 121 ASP B O 1
ATOM 1932 N N . ALA B 1 122 ? 12.961 7.023 -2.477 1 98.25 122 ALA B N 1
ATOM 1933 C CA . ALA B 1 122 ? 13.211 7.559 -3.812 1 98.25 122 ALA B CA 1
ATOM 1934 C C . ALA B 1 122 ? 13.305 6.438 -4.84 1 98.25 122 ALA B C 1
ATOM 1936 O O . ALA B 1 122 ? 12.984 6.633 -6.016 1 98.25 122 ALA B O 1
ATOM 1937 N N . ALA B 1 123 ? 13.773 5.273 -4.387 1 98.31 123 ALA B N 1
ATOM 1938 C CA . ALA B 1 123 ? 13.914 4.113 -5.262 1 98.31 123 ALA B CA 1
ATOM 1939 C C . ALA B 1 123 ? 13.727 2.814 -4.484 1 98.31 123 ALA B C 1
ATOM 1941 O O . ALA B 1 123 ? 14.023 2.75 -3.289 1 98.31 123 ALA B O 1
ATOM 1942 N N . CYS B 1 124 ? 13.242 1.9 -5.195 1 98.31 124 CYS B N 1
ATOM 1943 C CA . CYS B 1 124 ? 13 0.594 -4.594 1 98.31 124 CYS B CA 1
ATOM 1944 C C . CYS B 1 124 ? 13.758 -0.5 -5.34 1 98.31 124 CYS B C 1
ATOM 1946 O O . CYS B 1 124 ? 14.07 -0.345 -6.52 1 98.31 124 CYS B O 1
ATOM 1948 N N . ASP B 1 125 ? 14.062 -1.569 -4.668 1 97.69 125 ASP B N 1
ATOM 1949 C CA . ASP B 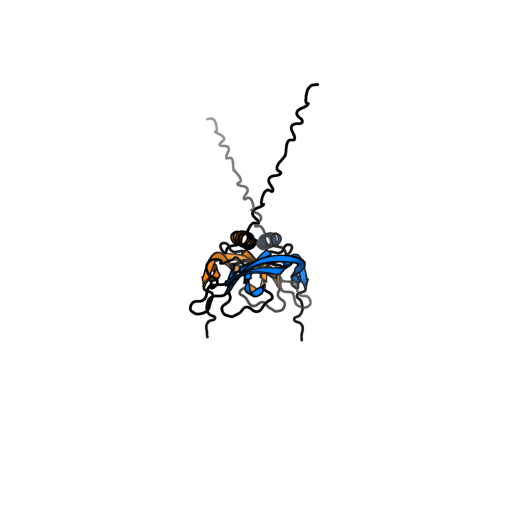1 125 ? 14.633 -2.77 -5.273 1 97.69 125 ASP B CA 1
ATOM 1950 C C . ASP B 1 125 ? 14.305 -4.008 -4.445 1 97.69 125 ASP B C 1
ATOM 1952 O O . ASP B 1 125 ? 13.93 -3.9 -3.275 1 97.69 125 ASP B O 1
ATOM 1956 N N . CYS B 1 126 ? 14.32 -5.152 -5.168 1 97.25 126 CYS B N 1
ATOM 1957 C CA . CYS B 1 126 ? 14.117 -6.422 -4.473 1 97.25 126 CYS B CA 1
ATOM 1958 C C . CYS B 1 126 ? 15.344 -6.785 -3.645 1 97.25 126 CYS B C 1
ATOM 1960 O O . CYS B 1 126 ? 16.453 -6.926 -4.184 1 97.25 126 CYS B O 1
ATOM 1962 N N . ARG B 1 127 ? 15.117 -6.895 -2.322 1 96.94 127 ARG B N 1
ATOM 1963 C CA . ARG B 1 127 ? 16.188 -7.254 -1.393 1 96.94 127 ARG B CA 1
ATOM 1964 C C . ARG B 1 127 ? 15.742 -8.383 -0.468 1 96.94 127 ARG B C 1
ATOM 1966 O O . ARG B 1 127 ? 14.547 -8.555 -0.218 1 96.94 127 ARG B O 1
ATOM 1973 N N . PRO B 1 128 ? 16.703 -9.227 0.035 1 93.88 128 PRO B N 1
ATOM 1974 C CA . PRO B 1 128 ? 16.344 -10.281 0.979 1 93.88 128 PRO B CA 1
ATOM 1975 C C . PRO B 1 128 ? 15.641 -9.742 2.225 1 93.88 128 PRO B C 1
ATOM 1977 O O . PRO B 1 128 ? 16 -8.672 2.725 1 93.88 128 PRO B O 1
ATOM 1980 N N . ARG B 1 129 ? 14.578 -10.469 2.66 1 86.44 129 ARG B N 1
ATOM 1981 C CA . ARG B 1 129 ? 13.859 -10.062 3.861 1 86.44 129 ARG B CA 1
ATOM 1982 C C . ARG B 1 129 ? 14.773 -10.078 5.082 1 86.44 129 ARG B C 1
ATOM 1984 O O . ARG B 1 129 ? 15.586 -10.992 5.242 1 86.44 129 ARG B O 1
ATOM 1991 N N . ALA B 1 130 ? 14.992 -8.898 5.672 1 72.44 130 ALA B N 1
ATOM 1992 C CA . ALA B 1 130 ? 15.859 -8.82 6.844 1 72.44 130 ALA B CA 1
ATOM 1993 C C . ALA B 1 130 ? 15.414 -9.797 7.922 1 72.44 130 ALA B C 1
ATOM 1995 O O . ALA B 1 130 ? 14.219 -10.016 8.117 1 72.44 130 ALA B O 1
ATOM 1996 N N . GLU B 1 131 ? 16.141 -10.922 8.305 1 60.59 131 GLU B N 1
ATOM 1997 C CA . GLU B 1 131 ? 15.898 -11.766 9.469 1 60.59 131 GLU B CA 1
ATOM 1998 C C . GLU B 1 131 ? 15.5 -10.93 10.68 1 60.59 131 GLU B C 1
ATOM 2000 O O . GLU B 1 131 ? 16.031 -9.844 10.891 1 60.59 131 GLU B O 1
ATOM 2005 N N . PRO B 1 132 ? 14.258 -11.031 11.234 1 51.03 132 PRO B N 1
ATOM 2006 C CA . PRO B 1 132 ? 14.047 -10.305 12.484 1 51.03 132 PRO B CA 1
ATOM 2007 C C . PRO B 1 132 ? 15.258 -10.359 13.414 1 51.03 132 PRO B C 1
ATOM 2009 O O . PRO B 1 132 ? 15.992 -11.344 13.422 1 51.03 132 PRO B O 1
ATOM 2012 N N . ASP B 1 133 ? 15.953 -9.281 13.656 1 38.56 133 ASP B N 1
ATOM 2013 C CA . ASP B 1 133 ? 16.984 -9.32 14.68 1 38.56 133 ASP B CA 1
ATOM 2014 C C . ASP B 1 133 ? 16.594 -10.25 15.828 1 38.56 133 ASP B C 1
ATOM 2016 O O . ASP B 1 133 ? 15.539 -10.078 16.438 1 38.56 133 ASP B O 1
ATOM 2020 N N . ALA B 1 134 ? 16.953 -11.531 15.891 1 36.75 134 ALA B N 1
ATOM 2021 C CA . ALA B 1 134 ? 17.016 -12.258 17.156 1 36.75 134 ALA B CA 1
ATOM 2022 C C . ALA B 1 134 ? 17.578 -11.367 18.266 1 36.75 134 ALA B C 1
ATOM 2024 O O . ALA B 1 134 ? 18.797 -11.211 18.375 1 36.75 134 ALA B O 1
ATOM 2025 N N . HIS B 1 135 ? 17.25 -10.117 18.406 1 28.25 135 HIS B N 1
ATOM 2026 C CA . HIS B 1 135 ? 17.578 -9.656 19.75 1 28.25 135 HIS B CA 1
ATOM 2027 C C . HIS B 1 135 ? 16.75 -10.375 20.812 1 28.25 135 HIS B C 1
ATOM 2029 O O . HIS B 1 135 ? 15.562 -10.664 20.578 1 28.25 135 HIS B O 1
#